Protein AF-M7ZD82-F1 (afdb_monomer_lite)

Foldseek 3Di:
DPPVVLVLLQQLQCLLCCQLQPLLSPDDDDPDPDDDPRLQVSLVVLVVVLVVLVPDDLLVCCVVPVPDSLNVSLLVSCVSNDPVVNCCVVPNDDPDPDDRPNVPPDPVSSVSSVVSSVSSSVSSNQSNAVVRKDWAFDDWFAFDDPQAEDEPDDPPDPPQPPPDDDDDGWTFHGFSHIWIDHPPDIGHTYTHTDD

Secondary structure (DSSP, 8-state):
-HHHHHHHHHHHHHHHHTTTTSTTSS--S------THHHHHHHHHHHHHHHHHHTS-HHHHHHH-TTSHHHHHHHHHHHHH--HHHHHHHH-----TT--GGG---HHHHHHHHHHHHHHHHHHHHHHSSSPPEEE---TTPBP-TTTEEESS----------TT---PPBEEEEEE-EEEETTEEEPEEEEEP-

InterPro domains:
  IPR040225 Protein gravitropic in the light 1-like [PTHR31161] (3-193)
  IPR056813 GIL1/IRKI, C-terminal domain [PF24994] (135-192)

pLDDT: mean 81.75, std 17.84, range [40.81, 97.81]

Radius of gyration: 20.03 Å; chains: 1; bounding box: 52×41×53 Å

Organism: Triticum urartu (NCBI:txid4572)

Structure (mmCIF, N/CA/C/O backbone):
data_AF-M7ZD82-F1
#
_entry.id   AF-M7ZD82-F1
#
loop_
_atom_site.group_PDB
_atom_site.id
_atom_site.type_symbol
_atom_site.label_atom_id
_atom_site.label_alt_id
_atom_site.label_comp_id
_atom_site.label_asym_id
_atom_site.label_entity_id
_atom_site.label_seq_id
_atom_site.pdbx_PDB_ins_code
_atom_site.Cartn_x
_atom_site.Cartn_y
_atom_site.Cartn_z
_atom_site.occupancy
_atom_site.B_iso_or_equiv
_atom_site.auth_seq_id
_atom_site.auth_comp_id
_atom_site.auth_asym_id
_atom_site.auth_atom_id
_atom_site.pdbx_PDB_model_num
ATOM 1 N N . MET A 1 1 ? -3.867 10.459 25.064 1.00 45.88 1 MET A N 1
ATOM 2 C CA . MET A 1 1 ? -2.567 10.403 24.350 1.00 45.88 1 MET A CA 1
ATOM 3 C C . MET A 1 1 ? -2.427 9.225 23.369 1.00 45.88 1 MET A C 1
ATOM 5 O O . MET A 1 1 ? -1.750 9.384 22.367 1.00 45.88 1 MET A O 1
ATOM 9 N N . ALA A 1 2 ? -3.086 8.071 23.580 1.00 57.88 2 ALA A N 1
ATOM 10 C CA . ALA A 1 2 ? -3.057 6.937 22.638 1.00 57.88 2 ALA A CA 1
ATOM 11 C C . ALA A 1 2 ? -3.710 7.133 21.238 1.00 57.88 2 ALA A C 1
ATOM 13 O O . ALA A 1 2 ? -3.222 6.491 20.313 1.00 57.88 2 ALA A O 1
ATOM 14 N N . PRO A 1 3 ? -4.752 7.967 21.014 1.00 63.94 3 PRO A N 1
ATOM 15 C CA . PRO A 1 3 ? -5.384 8.052 19.690 1.00 63.94 3 PRO A CA 1
ATOM 16 C C . PRO A 1 3 ? -4.517 8.772 18.644 1.00 63.94 3 PRO A C 1
ATOM 18 O O . PRO A 1 3 ? -4.540 8.387 17.479 1.00 63.94 3 PRO A O 1
ATOM 21 N N . CYS A 1 4 ? -3.684 9.743 19.043 1.00 77.75 4 CYS A N 1
ATOM 22 C CA . CYS A 1 4 ? -2.898 10.543 18.094 1.00 77.75 4 CYS A CA 1
ATOM 23 C C . CYS A 1 4 ? -1.855 9.717 17.326 1.00 77.75 4 CYS A C 1
ATOM 25 O O . CYS A 1 4 ? -1.720 9.886 16.119 1.00 77.75 4 CYS A O 1
ATOM 27 N N . ARG A 1 5 ? -1.158 8.777 17.987 1.00 85.00 5 ARG A N 1
ATOM 28 C CA . ARG A 1 5 ? -0.171 7.913 17.307 1.00 85.00 5 ARG A CA 1
ATOM 29 C C . ARG A 1 5 ? -0.815 6.998 16.262 1.00 85.00 5 ARG A C 1
ATOM 31 O O . ARG A 1 5 ? -0.231 6.759 15.215 1.00 85.00 5 ARG A O 1
ATOM 38 N N . TYR A 1 6 ? -2.017 6.493 16.542 1.00 89.00 6 TYR A N 1
ATOM 39 C CA . TYR A 1 6 ? -2.720 5.586 15.637 1.00 89.00 6 TYR A CA 1
ATOM 40 C C . TYR A 1 6 ? -3.386 6.343 14.495 1.00 89.00 6 TYR A C 1
ATOM 42 O O . TYR A 1 6 ? -3.420 5.829 13.384 1.00 89.00 6 TYR A O 1
ATOM 50 N N . ALA A 1 7 ? -3.846 7.571 14.741 1.00 89.50 7 ALA A N 1
ATOM 51 C CA . ALA A 1 7 ? -4.296 8.473 13.689 1.00 89.50 7 ALA A CA 1
ATOM 52 C C . ALA A 1 7 ? -3.144 8.864 12.746 1.00 89.50 7 ALA A C 1
ATOM 54 O O . ALA A 1 7 ? -3.327 8.853 11.534 1.00 89.50 7 ALA A O 1
ATOM 55 N N . LEU A 1 8 ? -1.944 9.139 13.278 1.00 88.94 8 LEU A N 1
ATOM 56 C CA . LEU A 1 8 ? -0.757 9.392 12.455 1.00 88.94 8 LEU A CA 1
ATOM 57 C C . LEU A 1 8 ? -0.372 8.159 11.629 1.00 88.94 8 LEU A C 1
ATOM 59 O O . LEU A 1 8 ? -0.175 8.276 10.424 1.00 88.94 8 LEU A O 1
ATOM 63 N N . LEU A 1 9 ? -0.318 6.977 12.253 1.00 91.19 9 LEU A N 1
ATOM 64 C CA . LEU A 1 9 ? -0.038 5.727 11.542 1.00 91.19 9 LEU A CA 1
ATOM 65 C C . LEU A 1 9 ? -1.079 5.463 10.447 1.00 91.19 9 LEU A C 1
ATOM 67 O O . LEU A 1 9 ? -0.707 5.165 9.320 1.00 91.19 9 LEU A O 1
ATOM 71 N N . SER A 1 10 ? -2.365 5.648 10.761 1.00 93.06 10 SER A N 1
ATOM 72 C CA . SER A 1 10 ? -3.466 5.567 9.797 1.00 93.06 10 SER A CA 1
ATOM 73 C C . SER A 1 10 ? -3.240 6.509 8.620 1.00 93.06 10 SER A C 1
ATOM 75 O O . SER A 1 10 ? -3.276 6.072 7.474 1.00 93.06 10 SER A O 1
ATOM 77 N N . ARG A 1 11 ? -2.918 7.781 8.884 1.00 92.19 11 ARG A N 1
ATOM 78 C CA . ARG A 1 11 ? -2.621 8.759 7.837 1.00 92.19 11 ARG A CA 1
ATOM 79 C C . ARG A 1 11 ? -1.468 8.300 6.948 1.00 92.19 11 ARG A C 1
ATOM 81 O O . ARG A 1 11 ? -1.623 8.342 5.733 1.00 92.19 11 ARG A O 1
ATOM 88 N N . VAL A 1 12 ? -0.358 7.847 7.533 1.00 93.00 12 VAL A N 1
ATOM 89 C CA . VAL A 1 12 ? 0.811 7.380 6.774 1.00 93.00 12 VAL A CA 1
ATOM 90 C C . VAL A 1 12 ? 0.466 6.151 5.934 1.00 93.00 12 VAL A C 1
ATOM 92 O O . VAL A 1 12 ? 0.685 6.167 4.726 1.00 93.00 12 VAL A O 1
ATOM 95 N N . CYS A 1 13 ? -0.128 5.115 6.535 1.00 95.19 13 CYS A N 1
ATOM 96 C CA . CYS A 1 13 ? -0.501 3.892 5.829 1.00 95.19 13 CYS A CA 1
ATOM 97 C C . CYS A 1 13 ? -1.490 4.176 4.696 1.00 95.19 13 CYS A C 1
ATOM 99 O O . CYS A 1 13 ? -1.218 3.822 3.554 1.00 95.19 13 CYS A O 1
ATOM 101 N N . LEU A 1 14 ? -2.609 4.848 4.977 1.00 94.50 14 LEU A N 1
ATOM 102 C CA . LEU A 1 14 ? -3.627 5.117 3.959 1.00 94.50 14 LEU A CA 1
ATOM 103 C C . LEU A 1 14 ? -3.076 5.975 2.813 1.00 94.50 14 LEU A C 1
ATOM 105 O O . LEU A 1 14 ? -3.380 5.703 1.659 1.00 94.50 14 LEU A O 1
ATOM 109 N N . SER A 1 15 ? -2.212 6.951 3.101 1.00 93.94 15 SER A N 1
ATOM 110 C CA . SER A 1 15 ? -1.531 7.726 2.060 1.00 93.94 15 SER A CA 1
ATOM 111 C C . SER A 1 15 ? -0.541 6.892 1.242 1.00 93.94 15 SER A C 1
ATOM 113 O O . SER A 1 15 ? -0.494 7.041 0.023 1.00 93.94 15 SER A O 1
ATOM 115 N N . MET A 1 16 ? 0.226 5.989 1.859 1.00 96.06 16 MET A N 1
ATOM 116 C CA . MET A 1 16 ? 1.135 5.116 1.107 1.00 96.06 16 MET A CA 1
ATOM 117 C C . MET A 1 16 ? 0.390 4.125 0.207 1.00 96.06 16 MET A C 1
ATOM 119 O O . MET A 1 16 ? 0.827 3.886 -0.915 1.00 96.06 16 MET A O 1
ATOM 123 N N . PHE A 1 17 ? -0.745 3.591 0.664 1.00 96.81 17 PHE A N 1
ATOM 124 C CA . PHE A 1 17 ? -1.583 2.662 -0.102 1.00 96.81 17 PHE A CA 1
ATOM 125 C C . PHE A 1 17 ? -2.568 3.351 -1.060 1.00 96.81 17 PHE A C 1
ATOM 127 O O . PHE A 1 17 ? -3.268 2.678 -1.814 1.00 96.81 17 PHE A O 1
ATOM 134 N N . ASP A 1 18 ? -2.631 4.682 -1.075 1.00 94.44 18 ASP A N 1
ATOM 135 C CA . ASP A 1 18 ? -3.492 5.413 -2.005 1.00 94.44 18 ASP A CA 1
ATOM 136 C C . ASP A 1 18 ? -3.143 5.079 -3.470 1.00 94.44 18 ASP A C 1
ATOM 138 O O . ASP A 1 18 ? -1.973 5.090 -3.859 1.00 94.44 18 ASP A O 1
ATOM 142 N N . GLY A 1 19 ? -4.148 4.740 -4.278 1.00 93.56 19 GLY A N 1
ATOM 143 C CA . GLY A 1 19 ? -3.963 4.289 -5.662 1.00 93.56 19 GLY A CA 1
ATOM 144 C C . GLY A 1 19 ? -3.486 2.839 -5.843 1.00 93.56 19 GLY A C 1
ATOM 145 O O . GLY A 1 19 ? -3.201 2.461 -6.976 1.00 93.56 19 GLY A O 1
ATOM 146 N N . PHE A 1 20 ? -3.406 2.018 -4.788 1.00 95.62 20 PHE A N 1
ATOM 147 C CA . PHE A 1 20 ? -2.926 0.624 -4.878 1.00 95.62 20 PHE A CA 1
ATOM 148 C C . PHE A 1 20 ? -3.769 -0.265 -5.810 1.00 95.62 20 PHE A C 1
ATOM 150 O O . PHE A 1 20 ? -3.243 -1.152 -6.472 1.00 95.62 20 PHE A O 1
ATOM 157 N N . ASP A 1 21 ? -5.070 0.010 -5.922 1.00 92.94 21 ASP A N 1
ATOM 158 C CA . ASP A 1 21 ? -5.978 -0.719 -6.820 1.00 92.94 21 ASP A CA 1
ATOM 159 C C . ASP A 1 21 ? -5.798 -0.332 -8.309 1.00 92.94 21 ASP A C 1
ATOM 161 O O . ASP A 1 21 ? -6.568 -0.772 -9.159 1.00 92.94 21 ASP A O 1
ATOM 165 N N . SER A 1 22 ? -4.800 0.496 -8.653 1.00 91.44 22 SER A N 1
ATOM 166 C CA . SER A 1 22 ? -4.474 0.893 -10.032 1.00 91.44 22 SER A CA 1
ATOM 167 C C . SER A 1 22 ? -3.117 0.335 -10.462 1.00 91.44 22 SER A C 1
ATOM 169 O O . SER A 1 22 ? -2.161 0.413 -9.705 1.00 91.44 22 SER A O 1
ATOM 171 N N . TYR A 1 23 ? -2.987 -0.160 -11.698 1.00 89.81 23 TYR A N 1
ATOM 172 C CA . TYR A 1 23 ? -1.750 -0.810 -12.172 1.00 89.81 23 TYR A CA 1
ATOM 173 C C . TYR A 1 23 ? -0.498 0.078 -12.061 1.00 89.81 23 TYR A C 1
ATOM 175 O O . TYR A 1 23 ? 0.603 -0.393 -11.773 1.00 89.81 23 TYR A O 1
ATOM 183 N N . GLN A 1 24 ? -0.666 1.386 -12.257 1.00 88.50 24 GLN A N 1
ATOM 184 C CA . GLN A 1 24 ? 0.420 2.369 -12.189 1.00 88.50 24 GLN A CA 1
ATOM 185 C C . GLN A 1 24 ? 0.622 2.957 -10.791 1.00 88.50 24 GLN A C 1
ATOM 187 O O . GLN A 1 24 ? 1.416 3.881 -10.615 1.00 88.50 24 GLN A O 1
ATOM 192 N N . PHE A 1 25 ? -0.115 2.459 -9.798 1.00 92.44 25 PHE A N 1
ATOM 193 C CA . PHE A 1 25 ? -0.044 2.906 -8.415 1.00 92.44 25 PHE A CA 1
ATOM 194 C C . PHE A 1 25 ? -0.182 4.441 -8.283 1.00 92.44 25 PHE A C 1
ATOM 196 O O . PHE A 1 25 ? 0.693 5.142 -7.759 1.00 92.44 25 PHE A O 1
ATOM 203 N N . GLY A 1 26 ? -1.271 4.985 -8.840 1.00 81.19 26 GLY A N 1
ATOM 204 C CA . GLY A 1 26 ? -1.561 6.425 -8.853 1.00 81.19 26 GLY A CA 1
ATOM 205 C C . GLY A 1 26 ? -0.732 7.247 -9.851 1.00 81.19 26 GLY A C 1
ATOM 206 O O . GLY A 1 26 ? -0.634 8.464 -9.698 1.00 81.19 26 GLY A O 1
ATOM 207 N N . GLY A 1 27 ? -0.090 6.599 -10.829 1.00 80.38 27 GLY A N 1
ATOM 208 C CA . GLY A 1 27 ? 0.517 7.257 -11.988 1.00 80.38 27 GLY A CA 1
ATOM 209 C C . GLY A 1 27 ? -0.525 7.780 -12.984 1.00 80.38 27 GLY A C 1
ATOM 210 O O . GLY A 1 27 ? -1.662 7.312 -13.020 1.00 80.38 27 GLY A O 1
ATOM 211 N N . THR A 1 28 ? -0.138 8.781 -13.776 1.00 64.88 28 THR A N 1
ATOM 212 C CA . THR A 1 28 ? -0.966 9.363 -14.838 1.00 64.88 28 THR A CA 1
ATOM 213 C C . THR A 1 28 ? -0.662 8.673 -16.164 1.00 64.88 28 THR A C 1
ATOM 215 O O . THR A 1 28 ? 0.177 9.134 -16.933 1.00 64.88 28 THR A O 1
ATOM 218 N N . SER A 1 29 ? -1.321 7.564 -16.456 1.00 61.62 29 SER A N 1
ATOM 219 C CA . SER A 1 29 ? -1.443 7.097 -17.833 1.00 61.62 29 SER A CA 1
ATOM 220 C C . SER A 1 29 ? -2.782 6.400 -18.017 1.00 61.62 29 SER A C 1
ATOM 222 O O . SER A 1 29 ? -3.380 5.884 -17.068 1.00 61.62 29 SER A O 1
ATOM 224 N N . ASP A 1 30 ? -3.296 6.551 -19.233 1.00 49.56 30 ASP A N 1
ATOM 225 C CA . ASP A 1 30 ? -4.698 6.394 -19.573 1.00 49.56 30 ASP A CA 1
ATOM 226 C C . ASP A 1 30 ? -5.239 5.036 -19.125 1.00 49.56 30 ASP A C 1
ATOM 228 O O . ASP A 1 30 ? -4.777 3.969 -19.536 1.00 49.56 30 ASP A O 1
ATOM 232 N N . ALA A 1 31 ? -6.248 5.093 -18.259 1.00 52.97 31 ALA A N 1
ATOM 233 C CA . ALA A 1 31 ? -7.033 3.944 -17.851 1.00 52.97 31 ALA A CA 1
ATOM 234 C C . ALA A 1 31 ? -7.957 3.532 -19.007 1.00 52.97 31 ALA A C 1
ATOM 236 O O . ALA A 1 31 ? -9.162 3.775 -18.973 1.00 52.97 31 ALA A O 1
ATOM 237 N N . SER A 1 32 ? -7.403 2.928 -20.059 1.00 54.47 32 SER A N 1
ATOM 238 C CA . SER A 1 32 ? -8.210 2.083 -20.934 1.00 54.47 32 SER A CA 1
ATOM 239 C C . SER A 1 32 ? -8.642 0.843 -20.144 1.00 54.47 32 SER A C 1
ATOM 241 O O . SER A 1 32 ? -7.909 0.350 -19.286 1.00 54.47 32 SER A O 1
ATOM 243 N N . ALA A 1 33 ? -9.865 0.364 -20.370 1.00 54.03 33 ALA A N 1
ATOM 244 C CA . ALA A 1 33 ? -10.299 -0.927 -19.850 1.00 54.03 33 ALA A CA 1
ATOM 245 C C . ALA A 1 33 ? -9.549 -2.018 -20.624 1.00 54.03 33 ALA A C 1
ATOM 247 O O . ALA A 1 33 ? -9.647 -2.089 -21.846 1.00 54.03 33 ALA A O 1
ATOM 248 N N . LEU A 1 34 ? -8.754 -2.815 -19.918 1.00 60.75 34 LEU A N 1
ATOM 249 C CA . LEU A 1 34 ? -7.848 -3.793 -20.519 1.00 60.75 34 LEU A CA 1
ATOM 250 C C . LEU A 1 34 ? -8.482 -5.156 -20.330 1.00 60.75 34 LEU A C 1
ATOM 252 O O . LEU A 1 34 ? -8.825 -5.520 -19.205 1.00 60.75 34 LEU A O 1
ATOM 256 N N . GLU A 1 35 ? -8.621 -5.911 -21.409 1.00 61.50 35 GLU A N 1
ATOM 257 C CA . GLU A 1 35 ? -9.245 -7.228 -21.375 1.00 61.50 35 GLU A CA 1
ATOM 258 C C . GLU A 1 35 ? -8.321 -8.288 -21.982 1.00 61.50 35 GLU A C 1
ATOM 260 O O . GLU A 1 35 ? -7.514 -8.031 -22.878 1.00 61.50 35 GLU A O 1
ATOM 265 N N . GLY A 1 36 ? -8.437 -9.518 -21.476 1.00 71.88 36 GLY A N 1
ATOM 266 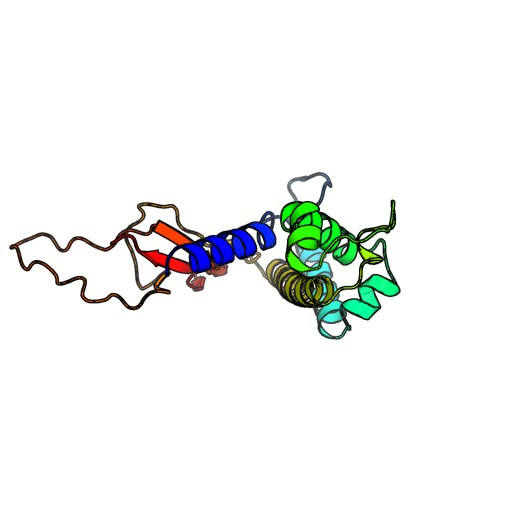C CA . GLY A 1 36 ? -7.766 -10.688 -22.039 1.00 71.88 36 GLY A CA 1
ATOM 267 C C . GLY A 1 36 ? -6.237 -10.628 -21.977 1.00 71.88 36 GLY A C 1
ATOM 268 O O . GLY A 1 36 ? -5.645 -10.582 -20.898 1.00 71.88 36 GLY A O 1
ATOM 269 N N . ILE A 1 37 ? -5.594 -10.692 -23.147 1.00 72.25 37 ILE A N 1
ATOM 270 C CA . ILE A 1 37 ? -4.137 -10.855 -23.304 1.00 72.25 37 ILE A CA 1
ATOM 271 C C . ILE A 1 37 ? -3.367 -9.722 -22.618 1.00 72.25 37 ILE A C 1
ATOM 273 O O . ILE A 1 37 ? -2.335 -9.970 -21.998 1.00 72.25 37 ILE A O 1
ATOM 277 N N . GLU A 1 38 ? -3.889 -8.498 -22.656 1.00 80.56 38 GLU A N 1
ATOM 278 C CA . GLU A 1 38 ? -3.213 -7.334 -22.084 1.00 80.56 38 GLU A CA 1
ATOM 279 C C . GLU A 1 38 ? -3.110 -7.408 -20.551 1.00 80.56 38 GLU A C 1
ATOM 281 O O . GLU A 1 38 ? -2.094 -7.022 -19.974 1.00 80.56 38 GLU A O 1
ATOM 286 N N . LEU A 1 39 ? -4.104 -8.004 -19.881 1.00 83.56 39 LEU A N 1
ATOM 287 C CA . LEU A 1 39 ? -4.037 -8.264 -18.440 1.00 83.56 39 LEU A CA 1
ATOM 288 C C . LEU A 1 39 ? -2.997 -9.338 -18.103 1.00 83.56 39 LEU A C 1
ATOM 290 O O . LEU A 1 39 ? -2.269 -9.194 -17.124 1.00 83.56 39 LEU A O 1
ATOM 294 N N . ALA A 1 40 ? -2.905 -10.404 -18.902 1.00 87.94 40 ALA A N 1
ATOM 295 C CA . ALA A 1 40 ? -1.917 -11.462 -18.685 1.00 87.94 40 ALA A CA 1
ATOM 296 C C . ALA A 1 40 ? -0.479 -10.950 -18.875 1.00 87.94 40 ALA A C 1
ATOM 298 O O . ALA A 1 40 ? 0.399 -11.280 -18.076 1.00 87.94 40 ALA A O 1
ATOM 299 N N . VAL A 1 41 ? -0.256 -10.099 -19.883 1.00 90.50 41 VAL A N 1
ATOM 300 C CA . VAL A 1 41 ? 1.031 -9.423 -20.110 1.00 90.50 41 VAL A CA 1
ATOM 301 C C . VAL A 1 41 ? 1.396 -8.560 -18.904 1.00 90.50 41 VAL A C 1
ATOM 303 O O . VAL A 1 41 ? 2.466 -8.754 -18.332 1.00 90.50 41 VAL A O 1
ATOM 306 N N . ARG A 1 42 ? 0.481 -7.702 -18.437 1.00 89.94 42 ARG A N 1
ATOM 307 C CA . ARG A 1 42 ? 0.711 -6.840 -17.265 1.00 89.94 42 ARG A CA 1
ATOM 308 C C . ARG A 1 42 ? 0.996 -7.616 -15.983 1.00 89.94 42 ARG A C 1
ATOM 310 O O . ARG A 1 42 ? 1.835 -7.203 -15.192 1.00 89.94 42 ARG A O 1
ATOM 317 N N . ARG A 1 43 ? 0.345 -8.762 -15.764 1.00 92.75 43 ARG A N 1
ATOM 318 C CA . ARG A 1 43 ? 0.660 -9.633 -14.615 1.00 92.75 43 ARG A CA 1
ATOM 319 C C . ARG A 1 43 ? 2.082 -10.163 -14.689 1.00 92.75 43 ARG A C 1
ATOM 321 O O . ARG A 1 43 ? 2.795 -10.140 -13.689 1.00 92.75 43 ARG A O 1
ATOM 328 N N . ASN A 1 44 ? 2.494 -10.631 -15.866 1.00 95.12 44 ASN A N 1
ATOM 329 C CA . ASN A 1 44 ? 3.846 -11.133 -16.068 1.00 95.12 44 ASN A CA 1
ATOM 330 C C . ASN A 1 44 ? 4.886 -10.015 -15.902 1.00 95.12 44 ASN A C 1
ATOM 332 O O . ASN A 1 44 ? 5.878 -10.217 -15.211 1.00 95.12 44 ASN A O 1
ATOM 336 N N . GLU A 1 45 ? 4.637 -8.828 -16.458 1.00 94.56 45 GLU A N 1
ATOM 337 C CA . GLU A 1 45 ? 5.467 -7.636 -16.232 1.00 94.56 45 GLU A CA 1
ATOM 338 C C . GLU A 1 45 ? 5.576 -7.307 -14.741 1.00 94.56 45 GLU A C 1
ATOM 340 O O . GLU A 1 45 ? 6.678 -7.145 -14.221 1.00 94.56 45 GLU A O 1
ATOM 345 N N . SER A 1 46 ? 4.448 -7.293 -14.029 1.00 95.62 46 SER A N 1
ATOM 346 C CA . SER A 1 46 ? 4.404 -7.026 -12.594 1.00 95.62 46 SER A CA 1
ATOM 347 C C . SER A 1 46 ? 5.184 -8.065 -11.782 1.00 95.62 46 SER A C 1
ATOM 349 O O . SER A 1 46 ? 5.872 -7.707 -10.828 1.00 95.62 46 SER A O 1
ATOM 351 N N . LEU A 1 47 ? 5.145 -9.343 -12.179 1.00 97.25 47 LEU A N 1
ATOM 352 C CA . LEU A 1 47 ? 5.940 -10.402 -11.556 1.00 97.25 47 LEU A CA 1
ATOM 353 C C . LEU A 1 47 ? 7.443 -10.195 -11.781 1.00 97.25 47 LEU A C 1
ATOM 355 O O . LEU A 1 47 ? 8.222 -10.325 -10.841 1.00 97.25 47 LEU A O 1
ATOM 359 N N . GLN A 1 48 ? 7.853 -9.841 -13.002 1.00 96.81 48 GLN A N 1
ATOM 360 C CA . GLN A 1 48 ? 9.257 -9.537 -13.301 1.00 96.81 48 GLN A CA 1
ATOM 361 C C . GLN A 1 48 ? 9.740 -8.315 -12.514 1.00 96.81 48 GLN A C 1
ATOM 363 O O . GLN A 1 48 ? 10.821 -8.347 -11.930 1.00 96.81 48 GLN A O 1
ATOM 368 N N . GLN A 1 49 ? 8.919 -7.264 -12.431 1.00 95.25 49 GLN A N 1
ATOM 369 C CA . GLN A 1 49 ? 9.213 -6.082 -11.622 1.00 95.25 49 GLN A CA 1
ATOM 370 C C . GLN A 1 49 ? 9.300 -6.414 -10.126 1.00 95.25 49 GLN A C 1
ATOM 372 O O . GLN A 1 49 ? 10.166 -5.878 -9.442 1.00 95.25 49 GLN A O 1
ATOM 377 N N . PHE A 1 50 ? 8.439 -7.299 -9.610 1.00 97.62 50 PHE A N 1
ATOM 378 C CA . PHE A 1 50 ? 8.515 -7.778 -8.227 1.00 97.62 50 PHE A CA 1
ATOM 379 C C . PHE A 1 50 ? 9.850 -8.476 -7.946 1.00 97.62 50 PHE A C 1
ATOM 381 O O . PHE A 1 50 ? 10.508 -8.113 -6.978 1.00 97.62 50 PHE A O 1
ATOM 388 N N . ILE A 1 51 ? 10.256 -9.422 -8.802 1.00 96.75 51 ILE A N 1
ATOM 389 C CA . ILE A 1 51 ? 11.514 -10.172 -8.652 1.00 96.75 51 ILE A CA 1
ATOM 390 C C . ILE A 1 51 ? 12.717 -9.223 -8.724 1.00 96.75 51 ILE A C 1
ATOM 392 O O . ILE A 1 51 ? 13.591 -9.253 -7.866 1.00 96.75 51 ILE A O 1
ATOM 396 N N . ALA A 1 52 ? 12.746 -8.338 -9.724 1.00 94.50 52 ALA A N 1
ATOM 397 C CA . ALA A 1 52 ? 13.846 -7.393 -9.891 1.00 94.50 52 ALA A CA 1
ATOM 398 C C . ALA A 1 52 ? 13.975 -6.435 -8.696 1.00 94.50 52 ALA A C 1
ATOM 400 O O . ALA A 1 52 ? 15.081 -6.121 -8.268 1.00 94.50 52 ALA A O 1
ATOM 401 N N . HIS A 1 53 ? 12.846 -5.975 -8.150 1.00 95.12 53 HIS A N 1
ATOM 402 C CA . HIS A 1 53 ? 12.842 -5.043 -7.025 1.00 95.12 53 HIS A CA 1
ATOM 403 C C . HIS A 1 53 ? 13.114 -5.736 -5.683 1.00 95.12 53 HIS A C 1
ATOM 405 O O . HIS A 1 53 ? 13.699 -5.116 -4.801 1.00 95.12 53 HIS A O 1
ATOM 411 N N . SER A 1 54 ? 12.723 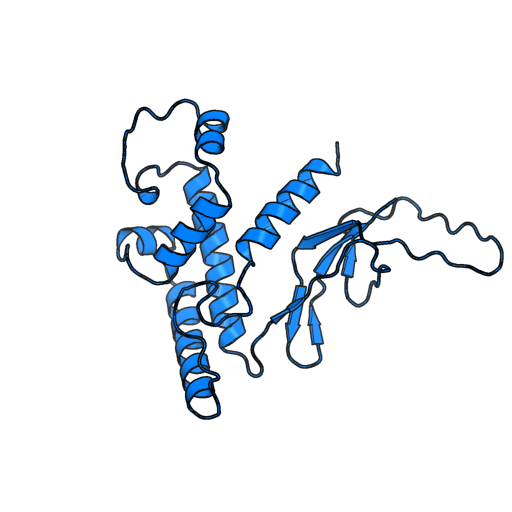-7.005 -5.501 1.00 93.75 54 SER A N 1
ATOM 412 C CA . SER A 1 54 ? 12.957 -7.737 -4.245 1.00 93.75 54 SER A CA 1
ATOM 413 C C . SER A 1 54 ? 14.433 -8.001 -3.957 1.00 93.75 54 SER A C 1
ATOM 415 O O . SER A 1 54 ? 14.803 -8.113 -2.789 1.00 93.75 54 SER A O 1
ATOM 417 N N . ASP A 1 55 ? 15.252 -8.081 -5.004 1.00 91.25 55 ASP A N 1
ATOM 418 C CA . ASP A 1 55 ? 16.682 -8.386 -4.908 1.00 91.25 55 ASP A CA 1
ATOM 419 C C . ASP A 1 55 ? 17.564 -7.124 -4.879 1.00 91.25 55 ASP A C 1
ATOM 421 O O . ASP A 1 55 ? 18.776 -7.215 -4.678 1.00 91.25 55 ASP A O 1
ATOM 425 N N . ALA A 1 56 ? 16.974 -5.945 -5.088 1.00 92.19 56 ALA A N 1
ATOM 426 C CA . ALA A 1 56 ? 17.692 -4.686 -5.234 1.00 92.19 56 ALA A CA 1
ATOM 427 C C . ALA A 1 56 ? 17.730 -3.868 -3.934 1.00 92.19 56 ALA A C 1
ATOM 429 O O . ALA A 1 56 ? 16.764 -3.839 -3.167 1.00 92.19 56 ALA A O 1
ATOM 430 N N . ASP A 1 57 ? 18.824 -3.128 -3.723 1.00 93.12 57 ASP A N 1
ATOM 431 C CA . ASP A 1 57 ? 18.873 -2.112 -2.674 1.00 93.12 57 ASP A CA 1
ATOM 432 C C . ASP A 1 57 ? 18.067 -0.865 -3.100 1.00 93.12 57 ASP A C 1
ATOM 434 O O . ASP A 1 57 ? 18.345 -0.264 -4.145 1.00 93.12 57 ASP A O 1
ATOM 438 N N . PRO A 1 58 ? 17.063 -0.434 -2.314 1.00 92.25 58 PRO A N 1
ATOM 439 C CA . PRO A 1 58 ? 16.209 0.685 -2.696 1.00 92.25 58 PRO A CA 1
ATOM 440 C C . PRO A 1 58 ? 16.946 2.021 -2.825 1.00 92.25 58 PRO A C 1
ATOM 442 O O . PRO A 1 58 ? 16.551 2.848 -3.645 1.00 92.25 58 PRO A O 1
ATOM 445 N N . MET A 1 59 ? 17.996 2.254 -2.034 1.00 89.94 59 MET A N 1
ATOM 446 C CA . MET A 1 59 ? 18.768 3.500 -2.076 1.00 89.94 59 MET A CA 1
ATOM 447 C C . MET A 1 59 ? 19.692 3.535 -3.300 1.00 89.94 59 MET A C 1
ATOM 449 O O . MET A 1 59 ? 19.826 4.580 -3.950 1.00 89.94 59 MET A O 1
ATOM 453 N N . GLU A 1 60 ? 20.270 2.394 -3.675 1.00 89.69 60 GLU A N 1
ATOM 454 C CA . GLU A 1 60 ? 21.027 2.249 -4.921 1.00 89.69 60 GLU A CA 1
ATOM 455 C C . GLU A 1 60 ? 20.132 2.425 -6.154 1.00 89.69 60 GLU A C 1
ATOM 457 O O . GLU A 1 60 ? 20.534 3.087 -7.115 1.00 89.69 60 GLU A O 1
ATOM 462 N N . LEU A 1 61 ? 18.893 1.917 -6.127 1.00 88.19 61 LEU A N 1
ATOM 463 C CA . LEU A 1 61 ? 17.917 2.127 -7.207 1.00 88.19 61 LEU A CA 1
ATOM 464 C C . LEU A 1 61 ? 17.596 3.611 -7.416 1.00 88.19 61 LEU A C 1
ATOM 466 O O . LEU A 1 61 ? 17.605 4.086 -8.553 1.00 88.19 61 LEU A O 1
ATOM 470 N N . MET A 1 62 ? 17.372 4.355 -6.327 1.00 86.06 62 MET A N 1
ATOM 471 C CA . MET A 1 62 ? 17.135 5.803 -6.398 1.00 86.06 62 MET A CA 1
ATOM 472 C C . MET A 1 62 ? 18.330 6.559 -6.998 1.00 86.06 62 MET A C 1
ATOM 474 O O . MET A 1 62 ? 18.143 7.548 -7.702 1.00 86.06 62 MET A O 1
ATOM 478 N N . SER A 1 63 ? 19.553 6.088 -6.743 1.00 85.06 63 SER A N 1
ATOM 479 C CA . SER A 1 63 ? 20.781 6.739 -7.215 1.00 85.06 63 SER A CA 1
ATOM 480 C C . SER A 1 63 ? 21.120 6.395 -8.669 1.00 85.06 63 SER A C 1
ATOM 482 O O . SER A 1 63 ? 21.641 7.232 -9.403 1.00 85.06 63 SER A O 1
ATOM 484 N N . SER A 1 64 ? 20.838 5.161 -9.088 1.00 86.19 64 SER A N 1
ATOM 485 C CA . SER A 1 64 ? 21.196 4.638 -10.412 1.00 86.19 64 SER A CA 1
ATOM 486 C C . SER A 1 64 ? 20.145 4.918 -11.488 1.00 86.19 64 SER A C 1
ATOM 488 O O . SER A 1 64 ? 20.498 5.033 -12.660 1.00 86.19 64 SER A O 1
ATOM 490 N N . SER A 1 65 ? 18.866 5.028 -11.115 1.00 85.12 65 SER A N 1
ATOM 491 C CA . SER A 1 65 ? 17.742 5.194 -12.047 1.00 85.12 65 SER A CA 1
ATOM 492 C C . SER A 1 65 ? 16.727 6.225 -11.529 1.00 85.12 65 SER A C 1
ATOM 494 O O . SER A 1 65 ? 15.612 5.859 -11.141 1.00 85.12 65 SER A O 1
ATOM 496 N N . PRO A 1 66 ? 17.068 7.528 -11.546 1.00 81.94 66 PRO A N 1
ATOM 497 C CA . PRO A 1 66 ? 16.249 8.576 -10.933 1.00 81.94 66 PRO A CA 1
ATOM 498 C C . PRO A 1 66 ? 14.880 8.771 -11.604 1.00 81.94 66 PRO A C 1
ATOM 500 O O . PRO A 1 66 ? 13.968 9.290 -10.968 1.00 81.94 66 PRO A O 1
ATOM 503 N N . ASP A 1 67 ? 14.700 8.305 -12.842 1.00 85.31 67 ASP A N 1
ATOM 504 C CA . ASP A 1 67 ? 13.452 8.460 -13.603 1.00 85.31 67 ASP A CA 1
ATOM 505 C C . ASP A 1 67 ? 12.600 7.179 -13.684 1.00 85.31 67 ASP A C 1
ATOM 507 O O . ASP A 1 67 ? 11.572 7.160 -14.365 1.00 85.31 67 ASP A O 1
ATOM 511 N N . CYS A 1 68 ? 12.989 6.095 -12.999 1.00 89.19 68 CYS A N 1
ATOM 512 C CA . CYS A 1 68 ? 12.216 4.849 -13.008 1.00 89.19 68 CYS A CA 1
ATOM 513 C C . CYS A 1 68 ? 10.845 4.986 -12.314 1.00 89.19 68 CYS A C 1
ATOM 515 O O . CYS A 1 68 ? 10.616 5.893 -11.511 1.00 89.19 68 CYS A O 1
ATOM 517 N N . GLU A 1 69 ? 9.931 4.042 -12.573 1.00 91.69 69 GLU A N 1
ATOM 518 C CA . GLU A 1 69 ? 8.579 4.052 -11.988 1.00 91.69 69 GLU A CA 1
ATOM 519 C C . GLU A 1 69 ? 8.593 4.078 -10.451 1.00 91.69 69 GLU A C 1
ATOM 521 O O . GLU A 1 69 ? 7.784 4.780 -9.840 1.00 91.69 69 GLU A O 1
ATOM 526 N N . PHE A 1 70 ? 9.537 3.361 -9.828 1.00 93.88 70 PHE A N 1
ATOM 527 C CA . PHE A 1 70 ? 9.711 3.358 -8.376 1.00 93.88 70 PHE A CA 1
ATOM 528 C C . PHE A 1 70 ? 10.126 4.734 -7.847 1.00 93.88 70 PHE A C 1
ATOM 530 O O . PHE A 1 70 ? 9.532 5.221 -6.888 1.00 93.88 70 PHE A O 1
ATOM 537 N N . SER A 1 71 ? 11.087 5.393 -8.500 1.00 92.44 71 SER A N 1
ATOM 538 C CA . SER A 1 71 ? 11.510 6.746 -8.127 1.00 92.44 71 SER A CA 1
ATOM 539 C C . SER A 1 71 ? 10.348 7.730 -8.237 1.00 92.44 71 SER A C 1
ATOM 541 O O . SER A 1 71 ? 10.041 8.440 -7.282 1.00 92.44 71 SER A O 1
ATOM 543 N N . GLN A 1 72 ? 9.595 7.685 -9.341 1.00 92.12 72 GLN A N 1
ATOM 544 C CA . GLN A 1 72 ? 8.405 8.520 -9.515 1.00 92.12 72 GLN A CA 1
ATOM 545 C C . GLN A 1 72 ? 7.334 8.240 -8.448 1.00 92.12 72 GLN A C 1
ATOM 547 O O . GLN A 1 72 ? 6.664 9.165 -7.983 1.00 92.12 72 GLN A O 1
ATOM 552 N N . PHE A 1 73 ? 7.148 6.977 -8.056 1.00 94.44 73 PHE A N 1
ATOM 553 C CA . PHE A 1 73 ? 6.266 6.598 -6.954 1.00 94.44 73 PHE A CA 1
ATOM 554 C C . PHE A 1 73 ? 6.735 7.199 -5.624 1.00 94.44 73 PHE A C 1
ATOM 556 O O . PHE A 1 73 ? 5.938 7.855 -4.949 1.00 94.44 73 PHE A O 1
ATOM 563 N N . CYS A 1 74 ? 8.014 7.036 -5.278 1.00 93.31 74 CYS A N 1
ATOM 564 C CA . CYS A 1 74 ? 8.625 7.627 -4.090 1.00 93.31 74 CYS A CA 1
ATOM 565 C C . CYS A 1 74 ? 8.420 9.141 -4.069 1.00 93.31 74 CYS A C 1
ATOM 567 O O . CYS A 1 74 ? 7.924 9.673 -3.082 1.00 93.31 74 CYS A O 1
ATOM 569 N N . ASP A 1 75 ? 8.684 9.819 -5.182 1.00 89.88 75 ASP A N 1
ATOM 570 C CA . ASP A 1 75 ? 8.546 11.266 -5.319 1.00 89.88 75 ASP A CA 1
ATOM 571 C C . ASP A 1 75 ? 7.110 11.750 -5.070 1.00 89.88 75 ASP A C 1
ATOM 573 O O . ASP A 1 75 ? 6.882 12.724 -4.343 1.00 89.88 75 ASP A O 1
ATOM 577 N N . ARG A 1 76 ? 6.113 11.054 -5.639 1.00 91.38 76 ARG A N 1
ATOM 578 C CA . ARG A 1 76 ? 4.691 11.354 -5.401 1.00 91.38 76 ARG A CA 1
ATOM 579 C C . ARG A 1 76 ? 4.319 11.128 -3.938 1.00 91.38 76 ARG A C 1
ATOM 581 O O . ARG A 1 76 ? 3.720 12.008 -3.317 1.00 91.38 76 ARG A O 1
ATOM 588 N N . LYS A 1 77 ? 4.675 9.970 -3.377 1.00 93.12 77 LYS A N 1
ATOM 589 C CA . LYS A 1 77 ? 4.322 9.598 -1.999 1.00 93.12 77 LYS A CA 1
ATOM 590 C C . LYS A 1 77 ? 5.006 10.481 -0.966 1.00 93.12 77 LYS A C 1
ATOM 592 O O . LYS A 1 77 ? 4.364 10.871 0.008 1.00 93.12 77 LYS A O 1
ATOM 597 N N . TYR A 1 78 ? 6.254 10.865 -1.205 1.00 89.75 78 TYR A N 1
ATOM 598 C CA . TYR A 1 78 ? 6.993 11.749 -0.319 1.00 89.75 78 TYR A CA 1
ATOM 599 C C . TYR A 1 78 ? 6.335 13.122 -0.239 1.00 89.75 78 TYR A C 1
ATOM 601 O O . TYR A 1 78 ? 5.992 13.569 0.850 1.00 89.75 78 TYR A O 1
ATOM 609 N N . LYS A 1 79 ? 6.044 13.741 -1.392 1.00 86.25 79 LYS A N 1
ATOM 610 C CA . LYS A 1 79 ? 5.361 15.046 -1.467 1.00 86.25 79 LYS A CA 1
ATOM 611 C C . LYS A 1 79 ? 3.963 15.017 -0.838 1.00 86.25 79 LYS A C 1
ATOM 613 O O . LYS A 1 79 ? 3.518 16.019 -0.286 1.00 86.25 79 LYS A O 1
ATOM 618 N N . GLN A 1 80 ? 3.263 13.881 -0.910 1.00 86.56 80 GLN A N 1
ATOM 619 C CA . GLN A 1 80 ? 1.949 13.703 -0.281 1.00 86.56 80 GLN A CA 1
ATOM 620 C C . GLN A 1 80 ? 2.014 13.564 1.250 1.00 86.56 80 GLN A C 1
ATOM 622 O O . GLN A 1 80 ? 1.073 13.967 1.939 1.00 86.56 80 GLN A O 1
ATOM 627 N N . LEU A 1 81 ? 3.077 12.955 1.781 1.00 85.06 81 LEU A N 1
ATOM 628 C CA . LEU A 1 81 ? 3.208 12.619 3.202 1.00 85.06 81 LEU A CA 1
ATOM 629 C C . LEU A 1 81 ? 3.989 13.652 4.001 1.00 85.06 81 LEU A C 1
ATOM 631 O O . LEU A 1 81 ? 3.586 14.022 5.105 1.00 85.06 81 LEU A O 1
ATOM 635 N N . ILE A 1 82 ? 5.117 14.084 3.454 1.00 76.69 82 ILE A N 1
ATOM 636 C CA . ILE A 1 82 ? 6.069 14.964 4.104 1.00 76.69 82 ILE A CA 1
ATOM 637 C C . ILE A 1 82 ? 5.849 16.358 3.532 1.00 76.69 82 ILE A C 1
ATOM 639 O O . ILE A 1 82 ? 6.361 16.729 2.479 1.00 76.69 82 ILE A O 1
ATOM 643 N N . HIS A 1 83 ? 5.034 17.146 4.232 1.00 65.25 83 HIS A N 1
ATOM 644 C CA . HIS A 1 83 ? 4.972 18.575 3.957 1.00 65.25 83 HIS A CA 1
ATOM 645 C C . HIS A 1 83 ? 6.364 19.176 4.230 1.00 65.25 83 HIS A C 1
ATOM 647 O O . HIS A 1 83 ? 6.926 18.864 5.281 1.00 65.25 83 HIS A O 1
ATOM 653 N N . PRO A 1 84 ? 6.903 20.072 3.381 1.00 56.31 84 PRO A N 1
ATOM 654 C CA . PRO A 1 84 ? 8.260 20.615 3.536 1.00 56.31 84 PRO A CA 1
ATOM 655 C C . PRO A 1 84 ? 8.571 21.163 4.944 1.00 56.31 84 PRO A C 1
ATOM 657 O O . PRO A 1 84 ? 9.679 21.031 5.446 1.00 56.31 84 PRO A O 1
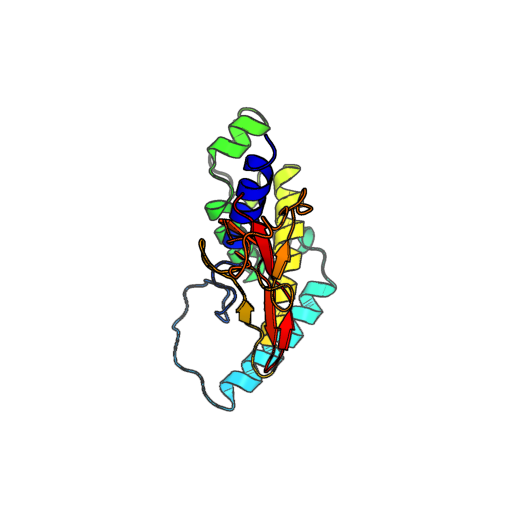ATOM 660 N N . GLY A 1 85 ? 7.563 21.708 5.637 1.00 53.50 85 GLY A N 1
ATOM 661 C CA . GLY A 1 85 ? 7.695 22.202 7.017 1.00 53.50 85 GLY A CA 1
ATOM 662 C C . GLY A 1 85 ? 7.874 21.134 8.113 1.00 53.50 85 GLY A C 1
ATOM 663 O O . GLY A 1 85 ? 8.241 21.484 9.234 1.00 53.50 85 GLY A O 1
ATOM 664 N N . ILE A 1 86 ? 7.620 19.852 7.828 1.00 62.62 86 ILE A N 1
ATOM 665 C CA . ILE A 1 86 ? 7.793 18.742 8.782 1.00 62.62 86 ILE A CA 1
ATOM 666 C C . ILE A 1 86 ? 9.279 18.437 8.967 1.00 62.62 86 ILE A C 1
ATOM 668 O O . ILE A 1 86 ? 9.723 18.283 10.101 1.00 62.62 86 ILE A O 1
ATOM 672 N N . GLU A 1 87 ? 10.064 18.424 7.891 1.00 57.53 87 GLU A N 1
ATOM 673 C CA . GLU A 1 87 ? 11.512 18.216 7.986 1.00 57.53 87 GLU A CA 1
ATOM 674 C C . GLU A 1 87 ? 12.190 19.362 8.726 1.00 57.53 87 GLU A C 1
ATOM 676 O O . GLU A 1 87 ? 12.974 19.123 9.638 1.00 57.53 87 GLU A O 1
ATOM 681 N N . SER A 1 88 ? 11.819 20.607 8.411 1.00 53.41 88 SER A N 1
ATOM 682 C CA . SER A 1 88 ? 12.376 21.788 9.078 1.00 53.41 88 SER A CA 1
ATOM 683 C C . SER A 1 88 ? 12.046 21.819 10.575 1.00 53.41 88 SER A C 1
ATOM 685 O O . SER A 1 88 ? 12.846 22.304 11.372 1.00 53.41 88 SER A O 1
ATOM 687 N N . SER A 1 89 ? 10.885 21.280 10.970 1.00 55.03 89 SER A N 1
ATOM 688 C CA . SER A 1 89 ? 10.461 21.184 12.375 1.00 55.03 89 SER A CA 1
ATOM 689 C C . SER A 1 89 ? 11.079 19.995 13.120 1.00 55.03 89 SER A C 1
ATOM 691 O O . SER A 1 89 ? 11.255 20.071 14.333 1.00 55.03 89 SER A O 1
ATOM 693 N N . LEU A 1 90 ? 11.389 18.894 12.423 1.00 57.25 90 LEU A N 1
ATOM 694 C CA . LEU A 1 90 ? 11.994 17.693 13.013 1.00 57.25 90 LEU A CA 1
ATOM 695 C C . LEU A 1 90 ? 13.525 17.758 13.063 1.00 57.25 90 LEU A C 1
ATOM 697 O O . LEU A 1 90 ? 14.118 17.204 13.986 1.00 57.25 90 LEU A O 1
ATOM 701 N N . PHE A 1 91 ? 14.157 18.426 12.095 1.00 54.62 91 PHE A N 1
ATOM 702 C CA . PHE A 1 91 ? 15.609 18.393 11.894 1.00 54.62 91 PHE A CA 1
ATOM 703 C C . PHE A 1 91 ? 16.285 19.773 11.928 1.00 54.62 91 PHE A C 1
ATOM 705 O O . PHE A 1 91 ? 17.511 19.840 11.884 1.00 54.62 91 PHE A O 1
ATOM 712 N N . GLY A 1 92 ? 15.529 20.867 12.079 1.00 49.28 92 GLY A N 1
ATOM 713 C CA . GLY A 1 92 ? 16.072 22.228 12.019 1.00 49.28 92 GLY A CA 1
ATOM 714 C C . GLY A 1 92 ? 16.347 22.688 10.580 1.00 49.28 92 GLY A C 1
ATOM 715 O O . GLY A 1 92 ? 16.368 21.882 9.656 1.00 49.28 92 GLY A O 1
ATOM 716 N N . ASN A 1 93 ? 16.482 24.004 10.383 1.00 45.78 93 ASN A N 1
ATOM 717 C CA . ASN A 1 93 ? 16.499 24.667 9.070 1.00 45.78 93 ASN A CA 1
ATOM 718 C C . ASN A 1 93 ? 17.524 24.053 8.085 1.00 45.78 93 ASN A C 1
ATOM 720 O O . ASN A 1 93 ? 18.727 24.206 8.313 1.00 45.78 93 ASN A O 1
ATOM 724 N N . PRO A 1 94 ? 17.095 23.426 6.971 1.00 49.41 94 PRO A N 1
ATOM 725 C CA . PRO A 1 94 ? 17.998 23.092 5.887 1.00 49.41 94 PRO A CA 1
ATOM 726 C C . PRO A 1 94 ? 18.160 24.337 5.009 1.00 49.41 94 PRO A C 1
ATOM 728 O O . PRO A 1 94 ? 17.360 24.591 4.108 1.00 49.41 94 PRO A O 1
ATOM 731 N N . ASP A 1 95 ? 19.209 25.123 5.250 1.00 45.25 95 ASP A N 1
ATOM 732 C CA . ASP A 1 95 ? 19.676 26.128 4.291 1.00 45.25 95 ASP A CA 1
ATOM 733 C C . ASP A 1 95 ? 20.230 25.421 3.039 1.00 45.25 95 ASP A C 1
ATOM 735 O O . ASP A 1 95 ? 21.432 25.366 2.807 1.00 45.25 95 ASP A O 1
ATOM 739 N N . CYS A 1 96 ? 19.352 24.838 2.222 1.00 41.59 96 CYS A N 1
ATOM 740 C CA . CYS A 1 96 ? 19.661 24.324 0.891 1.00 41.59 96 CYS A CA 1
ATOM 741 C C . CYS A 1 96 ? 18.455 24.531 -0.028 1.00 41.59 96 CYS A C 1
ATOM 743 O O . CYS A 1 96 ? 17.581 23.691 -0.223 1.00 41.59 96 CYS A O 1
ATOM 745 N N . ARG A 1 97 ? 18.453 25.733 -0.598 1.00 40.81 97 ARG A N 1
ATOM 746 C CA . ARG A 1 97 ? 17.730 26.160 -1.792 1.00 40.81 97 ARG A CA 1
ATOM 747 C C . ARG A 1 97 ? 17.742 25.069 -2.881 1.00 40.81 97 ARG A C 1
ATOM 749 O O . ARG A 1 97 ? 18.801 24.715 -3.380 1.00 40.81 97 ARG A O 1
ATOM 756 N N . ALA A 1 98 ? 16.548 24.650 -3.303 1.00 41.09 98 ALA A N 1
ATOM 757 C CA . ALA A 1 98 ? 16.247 24.095 -4.629 1.00 41.09 98 ALA A CA 1
ATOM 758 C C . ALA A 1 98 ? 17.095 22.899 -5.113 1.00 41.09 98 ALA A C 1
ATOM 760 O O . ALA A 1 98 ? 17.463 22.849 -6.286 1.00 41.09 98 ALA A O 1
ATOM 761 N N . LEU A 1 99 ? 17.368 21.919 -4.251 1.00 41.50 99 LEU A N 1
ATOM 762 C CA . LEU A 1 99 ? 17.821 20.605 -4.712 1.00 41.50 99 LEU A CA 1
ATOM 763 C C . LEU A 1 99 ? 16.617 19.651 -4.814 1.00 41.50 99 LEU A C 1
ATOM 765 O O . LEU A 1 99 ? 15.679 19.795 -4.025 1.00 41.50 99 LEU A O 1
ATOM 769 N N . PRO A 1 100 ? 16.593 18.711 -5.783 1.00 48.41 100 PRO A N 1
ATOM 770 C CA . PRO A 1 100 ? 15.575 17.664 -5.834 1.00 48.41 100 PRO A CA 1
ATOM 771 C C . PRO A 1 100 ? 15.434 17.012 -4.458 1.00 48.41 100 PRO A C 1
ATOM 773 O O . PRO A 1 100 ? 16.436 16.837 -3.775 1.00 48.41 100 PRO A O 1
ATOM 776 N N . VAL A 1 101 ? 14.219 16.635 -4.058 1.00 50.25 101 VAL A N 1
ATOM 777 C CA . VAL A 1 101 ? 13.918 15.995 -2.756 1.00 50.25 101 VAL A CA 1
ATOM 778 C C . VAL A 1 101 ? 14.860 14.812 -2.448 1.00 50.25 101 VAL A C 1
ATOM 780 O O . VAL A 1 101 ? 15.174 14.548 -1.294 1.00 50.25 101 VAL A O 1
ATOM 783 N N . MET A 1 102 ? 15.402 14.162 -3.483 1.00 46.97 102 MET A N 1
ATOM 784 C CA . MET A 1 102 ? 16.418 13.108 -3.373 1.00 46.97 102 MET A CA 1
ATOM 785 C C . MET A 1 102 ? 17.779 13.554 -2.798 1.00 46.97 102 MET A C 1
ATOM 787 O O . MET A 1 102 ? 18.566 12.711 -2.382 1.00 46.97 102 MET A O 1
ATOM 791 N N . ALA A 1 103 ? 18.097 14.849 -2.795 1.00 45.72 103 ALA A N 1
ATOM 792 C CA . ALA A 1 103 ? 19.391 15.386 -2.365 1.00 45.72 103 ALA A CA 1
ATOM 793 C C . ALA A 1 103 ? 19.454 15.708 -0.862 1.00 45.72 103 ALA A C 1
ATOM 795 O O . ALA A 1 103 ? 20.537 15.947 -0.330 1.00 45.72 103 ALA A O 1
ATOM 796 N N . THR A 1 104 ? 18.318 15.701 -0.163 1.00 50.88 104 THR A N 1
ATOM 797 C CA . THR A 1 104 ? 18.246 15.834 1.297 1.00 50.88 104 THR A CA 1
ATOM 798 C C . THR A 1 104 ? 18.137 14.447 1.925 1.00 50.88 104 THR A C 1
ATOM 800 O O . THR A 1 104 ? 17.134 14.104 2.549 1.00 50.88 104 THR A O 1
ATOM 803 N N . ALA A 1 105 ? 19.164 13.616 1.727 1.00 58.94 105 ALA A N 1
ATOM 804 C CA . ALA A 1 105 ? 19.269 12.297 2.345 1.00 58.94 105 ALA A CA 1
ATOM 805 C C . ALA A 1 105 ? 19.488 12.438 3.864 1.00 58.94 105 ALA A C 1
ATOM 807 O O . ALA A 1 105 ? 20.611 12.438 4.362 1.00 58.94 105 ALA A O 1
ATOM 808 N N . GLY A 1 106 ? 18.398 12.643 4.603 1.00 69.75 106 GLY A N 1
ATOM 809 C CA . GLY A 1 106 ? 18.360 12.556 6.060 1.00 69.75 106 GLY A CA 1
ATOM 810 C C . GLY A 1 106 ? 17.804 11.204 6.529 1.00 69.75 106 GLY A C 1
ATOM 811 O O . GLY A 1 106 ? 17.166 10.500 5.745 1.00 69.75 106 GLY A O 1
ATOM 812 N N . PRO A 1 107 ? 17.933 10.856 7.824 1.00 77.38 107 PRO A N 1
ATOM 813 C CA . PRO A 1 107 ? 17.446 9.579 8.364 1.00 77.38 107 PRO A CA 1
ATOM 814 C C . PRO A 1 107 ? 15.956 9.303 8.095 1.00 77.38 107 PRO A C 1
ATOM 816 O O . PRO A 1 107 ? 15.538 8.156 7.967 1.00 77.38 107 PRO A O 1
ATOM 819 N N . LEU A 1 108 ? 15.132 10.352 7.993 1.00 81.06 108 LEU A N 1
ATOM 820 C CA . LEU A 1 108 ? 13.713 10.217 7.653 1.00 81.06 108 LEU A CA 1
ATOM 821 C C . LEU A 1 108 ? 13.494 9.802 6.194 1.00 81.06 108 LEU A C 1
ATOM 823 O O . LEU A 1 108 ? 12.571 9.036 5.922 1.00 81.06 108 LEU A O 1
ATOM 827 N N . TYR A 1 109 ? 14.339 10.274 5.279 1.00 84.81 109 TYR A N 1
ATOM 828 C CA . TYR A 1 109 ? 14.265 9.913 3.870 1.00 84.81 109 TYR A CA 1
ATOM 829 C C . TYR A 1 109 ? 14.626 8.438 3.665 1.00 84.81 109 TYR A C 1
ATOM 831 O O . TYR A 1 109 ? 13.878 7.718 3.015 1.00 84.81 109 TYR A O 1
ATOM 839 N N . GLU A 1 110 ? 15.686 7.939 4.306 1.00 87.31 110 GLU A N 1
ATOM 840 C CA . GLU A 1 110 ? 16.062 6.514 4.243 1.00 87.31 110 GLU A CA 1
ATOM 841 C C . GLU A 1 110 ? 14.960 5.592 4.796 1.00 87.31 110 GLU A C 1
ATOM 843 O O . GLU A 1 110 ? 14.592 4.586 4.178 1.00 87.31 110 GLU A O 1
ATOM 848 N N . LEU A 1 111 ? 14.367 5.963 5.939 1.00 89.75 111 LEU A N 1
ATOM 849 C CA . LEU A 1 111 ? 13.225 5.243 6.515 1.00 89.75 111 LEU A CA 1
ATOM 850 C C . LEU A 1 111 ? 12.008 5.271 5.584 1.00 89.75 111 LEU A C 1
ATOM 852 O O . LEU A 1 111 ? 11.313 4.262 5.434 1.00 89.75 111 LEU A O 1
ATOM 856 N N . PHE A 1 112 ? 11.755 6.414 4.944 1.00 92.38 112 PHE A N 1
ATOM 857 C CA . PHE A 1 112 ? 10.703 6.534 3.948 1.00 92.38 112 PHE A CA 1
ATOM 858 C C . PHE A 1 112 ? 10.966 5.628 2.744 1.00 92.38 112 PHE A C 1
ATOM 860 O O . PHE A 1 112 ? 10.065 4.884 2.368 1.00 92.38 112 PHE A O 1
ATOM 867 N N . ILE A 1 113 ? 12.171 5.642 2.170 1.00 94.06 113 ILE A N 1
ATOM 868 C CA . ILE A 1 113 ? 12.523 4.818 1.006 1.00 94.06 113 ILE A CA 1
ATOM 869 C C . ILE A 1 113 ? 12.389 3.331 1.338 1.00 94.06 113 ILE A C 1
ATOM 871 O O . ILE A 1 113 ? 11.835 2.570 0.546 1.00 94.06 113 ILE A O 1
ATOM 875 N N . THR A 1 114 ? 12.780 2.920 2.545 1.00 93.88 114 THR A N 1
ATOM 876 C CA . THR A 1 114 ? 12.594 1.541 3.025 1.00 93.88 114 THR A CA 1
ATOM 877 C C . THR A 1 114 ? 11.109 1.145 3.065 1.00 93.88 114 THR A C 1
ATOM 879 O O . THR A 1 114 ? 10.714 0.079 2.576 1.00 93.88 114 THR A O 1
ATOM 882 N N . MET A 1 115 ? 10.251 2.017 3.608 1.00 95.50 115 MET A N 1
ATOM 883 C CA . MET A 1 115 ? 8.800 1.805 3.636 1.00 95.50 115 MET A CA 1
ATOM 884 C C . MET A 1 115 ? 8.197 1.806 2.224 1.00 95.50 115 MET A C 1
ATOM 886 O O . MET A 1 115 ? 7.391 0.936 1.895 1.00 95.50 115 MET A O 1
ATOM 890 N N . ALA A 1 116 ? 8.588 2.767 1.387 1.00 96.38 116 ALA A N 1
ATOM 891 C CA . ALA A 1 116 ? 8.126 2.909 0.015 1.00 96.38 116 ALA A CA 1
ATOM 892 C C . ALA A 1 116 ? 8.496 1.687 -0.824 1.00 96.38 116 ALA A C 1
ATOM 894 O O . ALA A 1 116 ? 7.633 1.164 -1.522 1.00 96.38 116 ALA A O 1
ATOM 895 N N . SER A 1 117 ? 9.720 1.178 -0.680 1.00 97.19 117 SER A N 1
ATOM 896 C CA . SER A 1 117 ? 10.173 -0.056 -1.322 1.00 97.19 117 SER A CA 1
ATOM 897 C C . SER A 1 117 ? 9.294 -1.242 -0.941 1.00 97.19 117 SER A C 1
ATOM 899 O O . SER A 1 117 ? 8.747 -1.909 -1.811 1.00 97.19 117 SER A O 1
ATOM 901 N N . SER A 1 118 ? 9.048 -1.446 0.357 1.00 97.25 118 SER A N 1
ATOM 902 C CA . SER A 1 118 ? 8.205 -2.553 0.832 1.00 97.25 118 SER A CA 1
ATOM 903 C C . SER A 1 118 ? 6.800 -2.522 0.215 1.00 97.25 118 SER A C 1
ATOM 905 O O . SER A 1 118 ? 6.249 -3.552 -0.175 1.00 97.25 118 SER A O 1
ATOM 907 N N . ILE A 1 119 ? 6.215 -1.327 0.107 1.00 97.56 119 ILE A N 1
ATOM 908 C CA . ILE A 1 119 ? 4.860 -1.125 -0.416 1.00 97.56 119 ILE A CA 1
ATOM 909 C C . ILE A 1 119 ? 4.829 -1.228 -1.945 1.00 97.56 119 ILE A C 1
ATOM 911 O 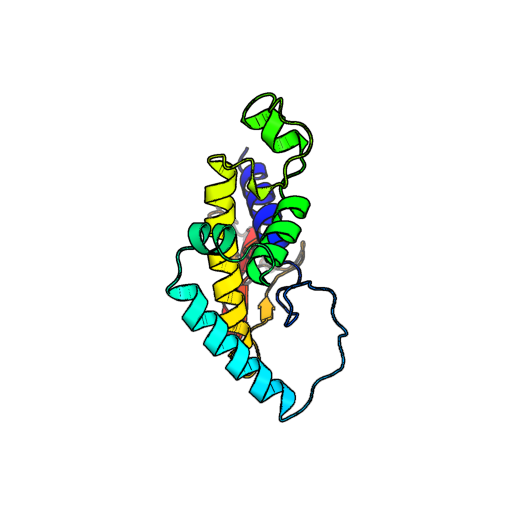O . ILE A 1 119 ? 3.890 -1.798 -2.501 1.00 97.56 119 ILE A O 1
ATOM 915 N N . TRP A 1 120 ? 5.864 -0.734 -2.624 1.00 97.62 120 TRP A N 1
ATOM 916 C CA . TRP A 1 120 ? 6.039 -0.881 -4.064 1.00 97.62 120 TRP A CA 1
ATOM 917 C C . TRP A 1 120 ? 6.167 -2.352 -4.465 1.00 97.62 120 TRP A C 1
ATOM 919 O O . TRP A 1 120 ? 5.410 -2.828 -5.310 1.00 97.62 120 TRP A O 1
ATOM 929 N N . THR A 1 121 ? 7.046 -3.100 -3.798 1.00 97.75 121 THR A N 1
ATOM 930 C CA . THR A 1 121 ? 7.222 -4.542 -4.006 1.00 97.75 121 THR A CA 1
ATOM 931 C C . THR A 1 121 ? 5.916 -5.296 -3.780 1.00 97.75 121 THR A C 1
ATOM 933 O O . THR A 1 121 ? 5.519 -6.117 -4.607 1.00 97.75 121 THR A O 1
ATOM 936 N N . LEU A 1 122 ? 5.192 -4.976 -2.703 1.00 97.50 122 LEU A N 1
ATOM 937 C CA . LEU A 1 122 ? 3.886 -5.572 -2.426 1.00 97.50 122 LEU A CA 1
ATOM 938 C C . LEU A 1 122 ? 2.867 -5.283 -3.533 1.00 97.50 122 LEU A C 1
ATOM 940 O O . LEU A 1 122 ? 2.095 -6.165 -3.895 1.00 97.50 122 LEU A O 1
ATOM 944 N N . HIS A 1 123 ? 2.868 -4.076 -4.094 1.00 97.50 123 HIS A N 1
ATOM 945 C CA . HIS A 1 123 ? 2.003 -3.728 -5.215 1.00 97.50 123 HIS A CA 1
ATOM 946 C C . HIS A 1 123 ? 2.353 -4.517 -6.483 1.00 97.50 123 HIS A C 1
ATOM 948 O O . HIS A 1 123 ? 1.460 -5.032 -7.156 1.00 97.50 123 HIS A O 1
ATOM 954 N N . ARG A 1 124 ? 3.646 -4.642 -6.813 1.00 97.44 124 ARG A N 1
ATOM 955 C CA . ARG A 1 124 ? 4.095 -5.457 -7.954 1.00 97.44 124 ARG A CA 1
ATOM 956 C C . ARG A 1 124 ? 3.677 -6.920 -7.782 1.00 97.44 124 ARG A C 1
ATOM 958 O O . ARG A 1 124 ? 3.183 -7.545 -8.718 1.00 97.44 124 ARG A O 1
ATOM 965 N N . LEU A 1 125 ? 3.771 -7.446 -6.564 1.00 97.38 125 LEU A N 1
ATOM 966 C CA . LEU A 1 125 ? 3.263 -8.777 -6.254 1.00 97.38 125 LEU A CA 1
ATOM 967 C C . LEU A 1 125 ? 1.737 -8.855 -6.400 1.00 97.38 125 LEU A C 1
ATOM 969 O O . LEU A 1 125 ? 1.235 -9.769 -7.043 1.00 97.38 125 LEU A O 1
ATOM 973 N N . ALA A 1 126 ? 0.993 -7.896 -5.848 1.00 96.06 126 ALA A N 1
ATOM 974 C CA . ALA A 1 126 ? -0.469 -7.852 -5.895 1.00 96.06 126 ALA A CA 1
ATOM 975 C C . ALA A 1 126 ? -1.028 -7.907 -7.323 1.00 96.06 126 ALA A C 1
ATOM 977 O O . ALA A 1 126 ? -2.004 -8.615 -7.576 1.00 96.06 126 ALA A O 1
ATOM 978 N N . TRP A 1 127 ? -0.382 -7.208 -8.256 1.00 95.12 127 TRP A N 1
ATOM 979 C CA . TRP A 1 127 ? -0.759 -7.184 -9.669 1.00 95.12 127 TRP A CA 1
ATOM 980 C C . TRP A 1 127 ? -0.262 -8.382 -10.480 1.00 95.12 127 TRP A C 1
ATOM 982 O O . TRP A 1 127 ? -0.714 -8.564 -11.606 1.00 95.12 127 TRP A O 1
ATOM 992 N N . ALA A 1 128 ? 0.605 -9.227 -9.919 1.00 95.19 128 ALA A N 1
ATOM 993 C CA . ALA A 1 128 ? 0.969 -10.510 -10.516 1.00 95.19 128 ALA A CA 1
ATOM 994 C C . ALA A 1 128 ? -0.095 -11.607 -10.281 1.00 95.19 128 ALA A C 1
ATOM 996 O O . ALA A 1 128 ? -0.087 -12.624 -10.974 1.00 95.19 128 ALA A O 1
ATOM 997 N N . TYR A 1 129 ? -1.015 -11.417 -9.325 1.00 93.00 129 TYR A N 1
ATOM 998 C CA . TYR A 1 129 ? -2.097 -12.366 -9.028 1.00 93.00 129 TYR A CA 1
ATOM 999 C C . TYR A 1 129 ? -3.263 -12.296 -10.031 1.00 93.00 129 TYR A C 1
ATOM 1001 O O . TYR A 1 129 ? -3.500 -11.278 -10.685 1.00 93.00 129 TYR A O 1
ATOM 1009 N N . ASP A 1 130 ? -4.034 -13.388 -10.107 1.00 90.00 130 ASP A N 1
ATOM 1010 C CA . ASP A 1 130 ? -5.291 -13.480 -10.859 1.00 90.00 130 ASP A CA 1
ATOM 1011 C C . ASP A 1 130 ? -6.448 -13.978 -9.965 1.00 90.00 130 ASP A C 1
ATOM 1013 O O . ASP A 1 130 ? -6.429 -15.138 -9.546 1.00 90.00 130 ASP A O 1
ATOM 1017 N N . PRO A 1 131 ? -7.458 -13.142 -9.656 1.00 89.69 131 PRO A N 1
ATOM 1018 C CA . PRO A 1 131 ? -7.519 -11.707 -9.940 1.00 89.69 131 PRO A CA 1
ATOM 1019 C C . PRO A 1 131 ? -6.482 -10.922 -9.119 1.00 89.69 131 PRO A C 1
ATOM 1021 O O . PRO A 1 131 ? -6.005 -11.402 -8.088 1.00 89.69 131 PRO A O 1
ATOM 1024 N N . ALA A 1 132 ? -6.160 -9.702 -9.561 1.00 90.38 132 ALA A N 1
ATOM 1025 C CA . ALA A 1 132 ? -5.236 -8.825 -8.844 1.00 90.38 132 ALA A CA 1
ATOM 1026 C C . ALA A 1 132 ? -5.709 -8.583 -7.400 1.00 90.38 132 ALA A C 1
ATOM 1028 O O . ALA A 1 132 ? -6.908 -8.448 -7.130 1.00 90.38 132 ALA A O 1
ATOM 1029 N N . VAL A 1 133 ? -4.757 -8.533 -6.469 1.00 95.88 133 VAL A N 1
ATOM 1030 C CA . VAL A 1 133 ? -5.045 -8.274 -5.056 1.00 95.88 133 VAL A CA 1
ATOM 1031 C C . VAL A 1 133 ? -5.439 -6.812 -4.878 1.00 95.88 133 VAL A C 1
ATOM 1033 O O . VAL A 1 133 ? -4.698 -5.919 -5.276 1.00 95.88 133 VAL A O 1
ATOM 1036 N N . GLY A 1 134 ? -6.582 -6.574 -4.236 1.00 94.81 134 GLY A N 1
ATOM 1037 C CA . GLY A 1 134 ? -7.078 -5.225 -3.960 1.00 94.81 134 GLY A CA 1
ATOM 1038 C C . GLY A 1 134 ? -7.019 -4.850 -2.483 1.00 94.81 134 GLY A C 1
ATOM 1039 O O . GLY A 1 134 ? -6.958 -5.715 -1.607 1.00 94.81 134 GLY A O 1
ATOM 1040 N N . ILE A 1 135 ? -7.120 -3.561 -2.178 1.00 96.62 135 ILE A N 1
ATOM 1041 C CA . ILE A 1 135 ? -7.193 -3.063 -0.802 1.00 96.62 135 ILE A CA 1
ATOM 1042 C C . ILE A 1 135 ? -8.523 -3.454 -0.156 1.00 96.62 135 ILE A C 1
ATOM 1044 O O . ILE A 1 135 ? -9.594 -3.350 -0.760 1.00 96.62 135 ILE A O 1
ATOM 1048 N N . PHE A 1 136 ? -8.465 -3.890 1.103 1.00 97.06 136 PHE A N 1
ATOM 1049 C CA . PHE A 1 136 ? -9.614 -3.998 1.996 1.00 97.06 136 PHE A CA 1
ATOM 1050 C C . PHE A 1 136 ? -9.519 -2.933 3.088 1.00 97.06 136 PHE A C 1
ATOM 1052 O O . PHE A 1 136 ? -8.582 -2.918 3.884 1.00 97.06 136 PHE A O 1
ATOM 1059 N N . GLN A 1 137 ? -10.514 -2.060 3.173 1.00 95.75 137 GLN A N 1
ATOM 1060 C CA . GLN A 1 137 ? -10.593 -1.045 4.217 1.00 95.75 137 GLN A CA 1
ATOM 1061 C C . GLN A 1 137 ? -12.043 -0.818 4.618 1.00 95.75 137 GLN A C 1
ATOM 1063 O O . GLN A 1 137 ? -12.957 -1.044 3.825 1.00 95.75 137 GLN A O 1
ATOM 1068 N N . VAL A 1 138 ? -12.252 -0.370 5.853 1.00 96.06 138 VAL A N 1
ATOM 1069 C CA . VAL A 1 138 ? -13.592 -0.153 6.405 1.00 96.06 138 VAL A CA 1
ATOM 1070 C C . VAL A 1 138 ? -13.773 1.290 6.847 1.00 96.06 138 VAL A C 1
ATOM 1072 O O . VAL A 1 138 ? -12.842 1.947 7.326 1.00 96.06 138 VAL A O 1
ATOM 1075 N N . SER A 1 139 ? -14.994 1.783 6.673 1.00 94.31 139 SER A N 1
ATOM 1076 C CA . SER A 1 139 ? -15.368 3.149 7.015 1.00 94.31 139 SER A CA 1
ATOM 1077 C C . SER A 1 139 ? -15.607 3.300 8.514 1.00 94.31 139 SER A C 1
ATOM 1079 O O . SER A 1 139 ? -15.984 2.353 9.213 1.00 94.31 139 SER A O 1
ATOM 1081 N N . ARG A 1 140 ? -15.442 4.527 9.005 1.00 94.31 140 ARG A N 1
ATOM 1082 C CA . ARG A 1 140 ? -15.870 4.914 10.349 1.00 94.31 140 ARG A CA 1
ATOM 1083 C C . ARG A 1 140 ? -17.345 4.559 10.577 1.00 94.31 140 ARG A C 1
ATOM 1085 O O . ARG A 1 140 ? -18.169 4.731 9.685 1.00 94.31 140 ARG A O 1
ATOM 1092 N N . GLY A 1 141 ? -17.673 4.076 11.769 1.00 92.12 141 GLY A N 1
ATOM 1093 C CA . GLY A 1 141 ? -19.016 3.660 12.168 1.00 92.12 141 GLY A CA 1
ATOM 1094 C C . GLY A 1 141 ? -19.383 2.219 11.801 1.00 92.12 141 GLY A C 1
ATOM 1095 O O . GLY A 1 141 ? -20.418 1.742 12.269 1.00 92.12 141 GLY A O 1
ATOM 1096 N N . THR A 1 142 ? -18.550 1.517 11.020 1.00 94.81 142 THR A N 1
ATOM 1097 C CA . THR A 1 142 ? -18.750 0.095 10.687 1.00 94.81 142 THR A CA 1
ATOM 1098 C C . THR A 1 142 ? -18.694 -0.758 11.953 1.00 94.81 142 THR A C 1
ATOM 1100 O O . THR A 1 142 ? -17.846 -0.527 12.815 1.00 94.81 142 THR A O 1
ATOM 1103 N N . GLU A 1 143 ? -19.576 -1.750 12.081 1.00 94.12 143 GLU A N 1
ATOM 1104 C CA . GLU A 1 143 ? -19.513 -2.700 13.195 1.00 94.12 143 GLU A CA 1
ATOM 1105 C C . GLU A 1 143 ? -18.261 -3.572 13.105 1.00 94.12 143 GLU A C 1
ATOM 1107 O O . GLU A 1 143 ? -17.926 -4.109 12.047 1.00 94.12 143 GLU A O 1
ATOM 1112 N N . TYR A 1 144 ? -17.583 -3.748 14.236 1.00 93.06 144 TYR A N 1
ATOM 1113 C CA . TYR A 1 144 ? -16.411 -4.602 14.311 1.00 93.06 144 TYR A CA 1
ATOM 1114 C C . TYR A 1 144 ? -16.763 -6.063 14.013 1.00 93.06 144 TYR A C 1
ATOM 1116 O O . TYR A 1 144 ? -17.686 -6.638 14.598 1.00 93.06 144 TYR A O 1
ATOM 1124 N N . SER A 1 145 ? -15.961 -6.681 13.147 1.00 92.88 145 SER A N 1
ATOM 1125 C CA . SER A 1 145 ? -16.005 -8.110 12.861 1.00 92.88 145 SER A CA 1
ATOM 1126 C C . SER A 1 145 ? -14.604 -8.689 12.972 1.00 92.88 145 SER A C 1
ATOM 1128 O O . SER A 1 145 ? -13.744 -8.385 12.150 1.00 92.88 145 SER A O 1
ATOM 1130 N N . SER A 1 146 ? -14.392 -9.584 13.938 1.00 92.50 146 SER A N 1
ATOM 1131 C CA . SER A 1 146 ? -13.112 -10.279 14.130 1.00 92.50 146 SER A CA 1
ATOM 1132 C C . SER A 1 146 ? -12.742 -11.222 12.983 1.00 92.50 146 SER A C 1
ATOM 1134 O O . SER A 1 146 ? -11.667 -11.807 13.014 1.00 92.50 146 SER A O 1
ATOM 1136 N N . VAL A 1 147 ? -13.634 -11.423 12.006 1.00 94.38 147 VAL A N 1
ATOM 1137 C CA . VAL A 1 147 ? -13.360 -12.190 10.782 1.00 94.38 147 VAL A CA 1
ATOM 1138 C C . VAL A 1 147 ? -12.599 -11.332 9.770 1.00 94.38 147 VAL A C 1
ATOM 1140 O O . VAL A 1 147 ? -11.685 -11.830 9.122 1.00 94.38 147 VAL A O 1
ATOM 1143 N N . TYR A 1 148 ? -12.923 -10.040 9.675 1.00 96.00 148 TYR A N 1
ATOM 1144 C CA . TYR A 1 148 ? -12.364 -9.124 8.671 1.00 96.00 148 TYR A CA 1
ATOM 1145 C C . TYR A 1 148 ? -11.425 -8.065 9.257 1.00 96.00 148 TYR A C 1
ATOM 1147 O O . TYR A 1 148 ? -10.757 -7.357 8.506 1.00 96.00 148 TYR A O 1
ATOM 1155 N N . MET A 1 149 ? -11.394 -7.919 10.582 1.00 96.44 149 MET A N 1
ATOM 1156 C CA . MET A 1 149 ? -10.734 -6.810 11.260 1.00 96.44 149 MET A CA 1
ATOM 1157 C C . MET A 1 149 ? -9.947 -7.289 12.478 1.00 96.44 149 MET A C 1
ATOM 1159 O O . MET A 1 149 ? -10.435 -8.097 13.266 1.00 96.44 149 MET A O 1
ATOM 1163 N N . GLU A 1 150 ? -8.775 -6.697 12.679 1.00 95.31 150 GLU A N 1
ATOM 1164 C CA . GLU A 1 150 ? -7.952 -6.833 13.878 1.00 95.31 150 GLU A CA 1
ATOM 1165 C C . GLU A 1 150 ? -7.970 -5.505 14.659 1.00 95.31 150 GLU A C 1
ATOM 1167 O O . GLU A 1 150 ? -7.626 -4.448 14.124 1.00 95.31 150 GLU A O 1
ATOM 1172 N N . SER A 1 151 ? -8.367 -5.526 15.936 1.00 92.50 151 SER A N 1
ATOM 1173 C CA . SER A 1 151 ? -8.326 -4.325 16.786 1.00 92.50 151 SER A CA 1
ATOM 1174 C C . SER A 1 151 ? -6.909 -4.043 17.292 1.00 92.50 151 SER A C 1
ATOM 1176 O O . SER A 1 151 ? -6.335 -4.845 18.026 1.00 92.50 151 SER A O 1
ATOM 1178 N N . ILE A 1 152 ? -6.371 -2.856 16.992 1.00 89.94 152 ILE A N 1
ATOM 1179 C CA . ILE A 1 152 ? -5.027 -2.435 17.450 1.00 89.94 152 ILE A CA 1
ATOM 1180 C C . ILE A 1 152 ? -4.977 -1.993 18.917 1.00 89.94 152 ILE A C 1
ATOM 1182 O O . ILE A 1 152 ? -3.905 -1.864 19.514 1.00 89.94 152 ILE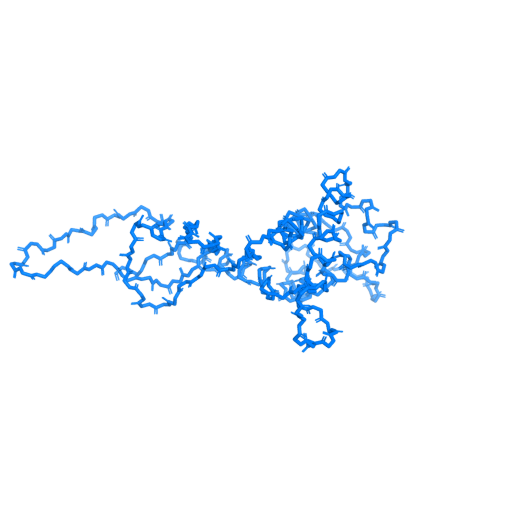 A O 1
ATOM 1186 N N . VAL A 1 153 ? -6.138 -1.728 19.508 1.00 82.44 153 VAL A N 1
ATOM 1187 C CA . VAL A 1 153 ? -6.293 -1.493 20.941 1.00 82.44 153 VAL A CA 1
ATOM 1188 C C . VAL A 1 153 ? -6.862 -2.757 21.556 1.00 82.44 153 VAL A C 1
ATOM 1190 O O . VAL A 1 153 ? -7.864 -3.290 21.078 1.00 82.44 153 VAL A O 1
ATOM 1193 N N . ARG A 1 154 ? -6.242 -3.234 22.644 1.00 65.19 154 ARG A N 1
ATOM 1194 C CA . ARG A 1 154 ? -6.871 -4.273 23.461 1.00 65.19 154 ARG A CA 1
ATOM 1195 C C . ARG A 1 154 ? -8.230 -3.729 23.891 1.00 65.19 154 ARG A C 1
ATOM 1197 O O . ARG A 1 154 ? -8.245 -2.635 24.466 1.00 65.19 154 ARG A O 1
ATOM 1204 N N . PRO A 1 155 ? -9.336 -4.443 23.631 1.00 56.38 155 PRO A N 1
ATOM 1205 C CA . PRO A 1 155 ? -10.628 -4.041 24.143 1.00 56.38 155 PRO A CA 1
ATOM 1206 C C . PRO A 1 155 ? -10.528 -4.112 25.666 1.00 56.38 155 PRO A C 1
ATOM 1208 O O . PRO A 1 155 ? -10.623 -5.182 26.262 1.00 56.38 155 PRO A O 1
ATOM 1211 N N . LYS A 1 156 ? -10.233 -2.978 26.312 1.00 52.62 156 LYS A N 1
ATOM 1212 C CA . LYS A 1 156 ? -10.390 -2.839 27.755 1.00 52.62 156 LYS A CA 1
ATOM 1213 C C . LYS A 1 156 ? -11.879 -2.947 27.978 1.00 52.62 156 LYS A C 1
ATOM 1215 O O . LYS A 1 156 ? -12.567 -1.964 27.763 1.00 52.62 156 LYS A O 1
ATOM 1220 N N . ALA A 1 157 ? -12.320 -4.162 28.293 1.00 48.69 157 ALA A N 1
ATOM 1221 C CA . ALA A 1 157 ? -13.679 -4.506 28.650 1.00 48.69 157 ALA A CA 1
ATOM 1222 C C . ALA A 1 157 ? -14.700 -3.622 27.918 1.00 48.69 157 ALA A C 1
ATOM 1224 O O . ALA A 1 157 ? -15.237 -2.674 28.491 1.00 48.69 157 ALA A O 1
ATOM 1225 N N . PHE A 1 158 ? -15.034 -3.984 26.673 1.00 52.06 158 PHE A N 1
ATOM 1226 C CA . PHE A 1 158 ? -16.432 -3.848 26.276 1.00 52.06 158 PHE A CA 1
ATOM 1227 C C . PHE A 1 158 ? -17.187 -4.785 27.214 1.00 52.06 158 PHE A C 1
ATOM 1229 O O . PHE A 1 158 ? -17.458 -5.940 26.889 1.00 52.06 158 PHE A O 1
ATOM 1236 N N . SER A 1 159 ? -17.366 -4.326 28.454 1.00 46.44 159 SER A N 1
ATOM 1237 C CA . SER A 1 159 ? -18.257 -4.887 29.434 1.00 46.44 159 SER A CA 1
ATOM 1238 C C . SER A 1 159 ? -19.566 -4.856 28.698 1.00 46.44 159 SER A C 1
ATOM 1240 O O . SER A 1 159 ? -20.164 -3.794 28.549 1.00 46.44 159 SER A O 1
ATOM 1242 N N . ALA A 1 160 ? -19.932 -5.996 28.121 1.00 46.88 160 ALA A N 1
ATOM 1243 C CA . ALA A 1 160 ? -21.279 -6.230 27.690 1.00 46.88 160 ALA A CA 1
ATOM 1244 C C . ALA A 1 160 ? -22.113 -5.832 28.902 1.00 46.88 160 ALA A C 1
ATOM 1246 O O . ALA A 1 160 ? -22.123 -6.546 29.910 1.00 46.88 160 ALA A O 1
ATOM 1247 N N . SER A 1 161 ? -22.736 -4.654 28.847 1.00 45.91 161 SER A N 1
ATOM 1248 C CA . SER A 1 161 ? -23.922 -4.424 29.629 1.00 45.91 161 SER A CA 1
ATOM 1249 C C . SER A 1 161 ? -24.818 -5.563 29.179 1.00 45.91 161 SER A C 1
ATOM 1251 O O . SER A 1 161 ? -25.338 -5.590 28.066 1.00 45.91 161 SER A O 1
ATOM 1253 N N . LYS A 1 162 ? -24.884 -6.601 30.014 1.00 45.25 162 LYS A N 1
ATOM 1254 C CA . LYS A 1 162 ? -25.859 -7.682 29.923 1.00 45.25 162 LYS A CA 1
ATOM 1255 C C . LYS A 1 162 ? -27.238 -7.094 30.244 1.00 45.25 162 LYS A C 1
ATOM 1257 O O . LYS A 1 162 ? -27.971 -7.634 31.062 1.00 45.25 162 LYS A O 1
ATOM 1262 N N . GLU A 1 163 ? -27.579 -5.965 29.633 1.00 49.31 163 GLU A N 1
ATOM 1263 C CA . GLU A 1 163 ? -28.955 -5.558 29.488 1.00 49.31 163 GLU A CA 1
ATOM 1264 C C . GLU A 1 163 ? -29.523 -6.432 28.379 1.00 49.31 163 GLU A C 1
ATOM 1266 O O . GLU A 1 163 ? -29.087 -6.435 27.225 1.00 49.31 163 GLU A O 1
ATOM 1271 N N . VAL A 1 164 ? -30.416 -7.298 28.834 1.00 49.41 164 VAL A N 1
ATOM 1272 C CA . VAL A 1 164 ? -31.204 -8.275 28.100 1.00 49.41 164 VAL A CA 1
ATOM 1273 C C . VAL A 1 164 ? -31.505 -7.798 26.669 1.00 49.41 164 VAL A C 1
ATOM 1275 O O . VAL A 1 164 ? -32.314 -6.903 26.454 1.00 49.41 164 VAL A O 1
ATOM 1278 N N . GLY A 1 165 ? -30.855 -8.424 25.681 1.00 52.84 165 GLY A N 1
ATOM 1279 C CA . GLY A 1 165 ? -31.311 -8.428 24.286 1.00 52.84 165 GLY A CA 1
ATOM 1280 C C . GLY A 1 165 ? -30.495 -7.654 23.244 1.00 52.84 165 GLY A C 1
ATOM 1281 O O . GLY A 1 165 ? -30.790 -7.817 22.061 1.00 52.84 165 GLY A O 1
ATOM 1282 N N . LYS A 1 166 ? -29.467 -6.863 23.599 1.00 52.81 166 LYS A N 1
ATOM 1283 C CA . LYS A 1 166 ? -28.680 -6.120 22.588 1.00 52.81 166 LYS A CA 1
ATOM 1284 C C . LYS A 1 166 ? -27.175 -6.142 22.867 1.00 52.81 166 LYS A C 1
ATOM 1286 O O . LYS A 1 166 ? -26.649 -5.334 23.622 1.00 52.81 166 LYS A O 1
ATOM 1291 N N . THR A 1 167 ? -26.453 -7.051 22.214 1.00 59.72 167 THR A N 1
ATOM 1292 C CA . THR A 1 167 ? -24.986 -7.001 22.158 1.00 59.72 167 THR A CA 1
ATOM 1293 C C . THR A 1 167 ? -24.568 -5.870 21.219 1.00 59.72 167 THR A C 1
ATOM 1295 O O . THR A 1 167 ? -24.497 -6.043 20.005 1.00 59.72 167 THR A O 1
ATOM 1298 N N . VAL A 1 168 ? -24.328 -4.674 21.763 1.00 72.81 168 VAL A N 1
ATOM 1299 C CA . VAL A 1 168 ? -23.800 -3.559 20.966 1.00 72.81 168 VAL A CA 1
ATOM 1300 C C . VAL A 1 168 ? -22.372 -3.910 20.560 1.00 72.81 168 VAL A C 1
ATOM 1302 O O . VAL A 1 168 ? -21.472 -3.978 21.398 1.00 72.81 168 VAL A O 1
ATOM 1305 N N . ARG A 1 169 ? -22.171 -4.187 19.270 1.00 81.19 169 ARG A N 1
ATOM 1306 C CA . ARG A 1 169 ? -20.832 -4.409 18.729 1.00 81.19 169 ARG A CA 1
ATOM 1307 C C . ARG A 1 169 ? -20.066 -3.084 18.729 1.00 81.19 169 ARG A C 1
ATOM 1309 O O . ARG A 1 169 ? -20.648 -2.061 18.358 1.00 81.19 169 ARG A O 1
ATOM 1316 N N . PRO A 1 170 ? -18.776 -3.090 19.106 1.00 88.25 170 PRO A N 1
ATOM 1317 C CA . PRO A 1 170 ? -17.920 -1.922 18.963 1.00 88.25 170 PRO A CA 1
ATOM 1318 C C . PRO A 1 170 ? -17.952 -1.396 17.533 1.00 88.25 170 PRO A C 1
ATOM 1320 O O . PRO A 1 170 ? -18.000 -2.183 16.582 1.00 88.25 170 PRO A O 1
ATOM 1323 N N . LYS A 1 171 ? -17.884 -0.077 17.378 1.00 92.12 171 LYS A N 1
ATOM 1324 C CA . LYS A 1 171 ? -17.803 0.554 16.062 1.00 92.12 171 LYS A CA 1
ATOM 1325 C C . LYS A 1 171 ? -16.369 0.926 15.733 1.00 92.12 171 LYS A C 1
ATOM 1327 O O . LYS A 1 171 ? -15.578 1.265 16.608 1.00 92.12 171 LYS A O 1
ATOM 1332 N N . VAL A 1 172 ? -16.028 0.861 14.456 1.00 93.94 172 VAL A N 1
ATOM 1333 C CA . VAL A 1 172 ? -14.727 1.289 13.949 1.00 93.94 172 VAL A CA 1
ATOM 1334 C C . VAL A 1 172 ? -14.657 2.812 13.947 1.00 93.94 172 VAL A C 1
ATOM 1336 O O . VAL A 1 172 ? -15.519 3.471 13.376 1.00 93.94 172 VAL A O 1
ATOM 1339 N N . GLY A 1 173 ? -13.600 3.375 14.522 1.00 93.06 173 GLY A N 1
ATOM 1340 C CA . GLY A 1 173 ? -13.278 4.794 14.381 1.00 93.06 173 GLY A CA 1
ATOM 1341 C C . GLY A 1 173 ? -12.590 5.077 13.057 1.00 93.06 173 GLY A C 1
ATOM 1342 O O . GLY A 1 173 ? -13.004 5.961 12.314 1.00 93.06 173 GLY A O 1
ATOM 1343 N N . PHE A 1 174 ? -11.549 4.306 12.743 1.00 94.00 174 PHE A N 1
ATOM 1344 C CA . PHE A 1 174 ? -10.826 4.402 11.477 1.00 94.00 174 PHE A CA 1
ATOM 1345 C C . PHE A 1 174 ? -9.988 3.146 11.205 1.00 94.00 174 PHE A C 1
ATOM 1347 O O . PHE A 1 174 ? -9.575 2.434 12.128 1.00 94.00 174 PHE A O 1
ATOM 1354 N N . THR A 1 175 ? -9.710 2.900 9.923 1.00 96.69 175 THR A N 1
ATOM 1355 C CA . THR A 1 175 ? -8.728 1.899 9.485 1.00 96.69 175 THR A CA 1
ATOM 1356 C C . THR A 1 175 ? -7.320 2.444 9.717 1.00 96.69 175 THR A C 1
ATOM 1358 O O . THR A 1 175 ? -6.992 3.544 9.282 1.00 96.69 175 THR A O 1
ATOM 1361 N N . VAL A 1 176 ? -6.487 1.687 10.426 1.00 95.81 176 VAL A N 1
ATOM 1362 C CA . VAL A 1 176 ? -5.097 2.046 10.740 1.00 95.81 176 VAL A CA 1
ATOM 1363 C C . VAL A 1 176 ? -4.154 1.479 9.689 1.00 95.81 176 VAL A C 1
ATOM 1365 O O . VAL A 1 176 ? -3.304 2.201 9.189 1.00 95.81 176 VAL A O 1
ATOM 1368 N N . VAL A 1 177 ? -4.319 0.203 9.341 1.00 96.56 177 VAL A N 1
ATOM 1369 C CA . VAL A 1 177 ? -3.573 -0.450 8.259 1.00 96.56 177 VAL A CA 1
ATOM 1370 C C . VAL A 1 177 ? -4.594 -1.151 7.368 1.00 96.56 177 VAL A C 1
ATOM 1372 O O . VAL A 1 177 ? -5.442 -1.871 7.910 1.00 96.56 177 VAL A O 1
ATOM 1375 N N . PRO A 1 178 ? -4.567 -0.939 6.043 1.00 97.44 178 PRO A N 1
ATOM 1376 C CA . PRO A 1 178 ? -5.453 -1.662 5.145 1.00 97.44 178 PRO A CA 1
ATOM 1377 C C . PRO A 1 178 ? -5.175 -3.169 5.202 1.00 97.44 178 PRO A C 1
ATOM 1379 O O . PRO A 1 178 ? -4.063 -3.610 5.485 1.00 97.44 178 PRO A O 1
ATOM 1382 N N . GLY A 1 179 ? -6.221 -3.946 4.954 1.00 97.62 179 GLY A N 1
ATOM 1383 C CA . GLY A 1 179 ? -6.133 -5.364 4.638 1.00 97.62 179 GLY A CA 1
ATOM 1384 C C . GLY A 1 179 ? -6.116 -5.573 3.125 1.00 97.62 179 GLY A C 1
ATOM 1385 O O . GLY A 1 179 ? -6.010 -4.615 2.356 1.00 97.62 179 GLY A O 1
ATOM 1386 N N . PHE A 1 180 ? -6.307 -6.818 2.692 1.00 97.69 180 PHE A N 1
ATOM 1387 C CA . PHE A 1 180 ? -6.266 -7.183 1.274 1.00 97.69 180 PHE A CA 1
ATOM 1388 C C . PHE A 1 180 ? -7.402 -8.129 0.892 1.00 97.69 180 PHE A C 1
ATOM 1390 O O . PHE A 1 180 ? -7.788 -8.995 1.674 1.00 97.69 180 PHE A O 1
ATOM 1397 N N . ARG A 1 181 ? -7.923 -7.980 -0.326 1.00 96.00 181 ARG A N 1
ATOM 1398 C CA . ARG A 1 181 ? -8.882 -8.889 -0.964 1.00 96.00 181 ARG A CA 1
ATOM 1399 C C . ARG A 1 181 ? -8.136 -9.706 -2.011 1.00 96.00 181 ARG A C 1
ATOM 1401 O O . ARG A 1 181 ? -7.610 -9.134 -2.960 1.00 96.00 181 ARG A O 1
ATOM 1408 N N . LEU A 1 182 ? -8.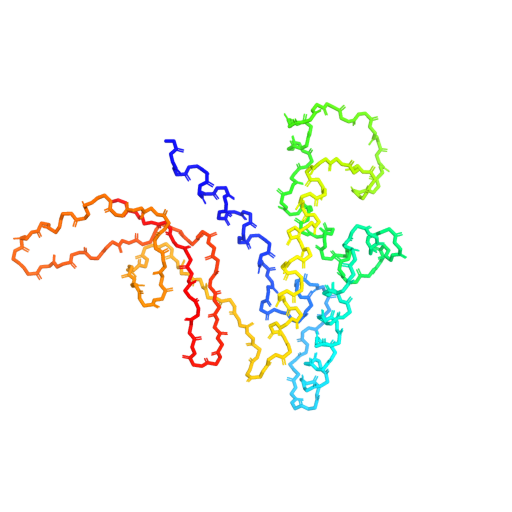105 -11.022 -1.837 1.00 92.19 182 LEU A N 1
ATOM 1409 C CA . LEU A 1 182 ? -7.485 -11.976 -2.755 1.00 92.19 182 LEU A CA 1
ATOM 1410 C C . LEU A 1 182 ? -8.543 -13.000 -3.169 1.00 92.19 182 LEU A C 1
ATOM 1412 O O . LEU A 1 182 ? -8.865 -13.915 -2.406 1.00 92.19 182 LEU A O 1
ATOM 1416 N N . GLY A 1 183 ? -9.113 -12.829 -4.363 1.00 87.75 183 GLY A N 1
ATOM 1417 C CA . GLY A 1 183 ? -10.219 -13.664 -4.836 1.00 87.75 183 GLY A CA 1
ATOM 1418 C C . GLY A 1 183 ? -11.389 -13.666 -3.844 1.00 87.75 183 GLY A C 1
ATOM 1419 O O . GLY A 1 183 ? -12.005 -12.630 -3.602 1.00 87.75 183 GLY A O 1
ATOM 1420 N N . GLY A 1 184 ? -11.682 -14.829 -3.254 1.00 88.56 184 GLY A N 1
ATOM 1421 C CA . GLY A 1 184 ? -12.733 -14.998 -2.239 1.00 88.56 184 GLY A CA 1
ATOM 1422 C C . GLY A 1 184 ? -12.292 -14.778 -0.786 1.00 88.56 184 GLY A C 1
ATOM 1423 O O . GLY A 1 184 ? -13.121 -14.874 0.117 1.00 88.56 184 GLY A O 1
ATOM 1424 N N . THR A 1 185 ? -11.010 -14.501 -0.541 1.00 92.94 185 THR A N 1
ATOM 1425 C CA . THR A 1 185 ? -10.426 -14.408 0.804 1.00 92.94 185 THR A CA 1
ATOM 1426 C C . THR A 1 185 ? -10.079 -12.964 1.158 1.00 92.94 185 THR A C 1
ATOM 1428 O O . THR A 1 185 ? -9.650 -12.182 0.308 1.00 92.94 185 THR A O 1
ATOM 1431 N N . VAL A 1 186 ? -10.231 -12.611 2.438 1.00 96.25 186 VAL A N 1
ATOM 1432 C CA . VAL A 1 186 ? -9.834 -11.307 2.983 1.00 96.25 186 VAL A CA 1
ATOM 1433 C C . VAL A 1 186 ? -8.728 -11.493 4.015 1.00 96.25 186 VAL A C 1
ATOM 1435 O O . VAL A 1 186 ? -8.898 -12.219 4.993 1.00 96.25 186 VAL A O 1
ATOM 1438 N N . ILE A 1 187 ? -7.614 -10.795 3.815 1.00 96.62 187 ILE A N 1
ATOM 1439 C CA . ILE A 1 187 ? -6.612 -10.543 4.849 1.00 96.62 187 ILE A CA 1
ATOM 1440 C C . ILE A 1 187 ? -7.096 -9.343 5.659 1.00 96.62 187 ILE A C 1
ATOM 1442 O O . ILE A 1 187 ? -7.432 -8.301 5.093 1.00 96.62 187 ILE A O 1
ATOM 1446 N N . GLN A 1 188 ? -7.153 -9.502 6.979 1.00 97.81 188 GLN A N 1
ATOM 1447 C CA . GLN A 1 188 ? -7.788 -8.539 7.874 1.00 97.81 188 GLN A CA 1
ATOM 1448 C C . GLN A 1 188 ? -7.140 -7.156 7.800 1.00 97.81 188 GLN A C 1
ATOM 1450 O O . GLN A 1 188 ? -5.916 -7.033 7.763 1.00 97.81 188 GLN A O 1
ATOM 1455 N N . CYS A 1 189 ? -7.965 -6.109 7.836 1.00 97.69 189 CYS A N 1
ATOM 1456 C CA . CYS A 1 189 ? -7.467 -4.762 8.090 1.00 97.69 189 CYS A CA 1
ATOM 1457 C C . CYS A 1 189 ? -7.287 -4.545 9.597 1.00 97.69 189 CYS A C 1
ATOM 1459 O O . CYS A 1 189 ? -7.973 -5.150 10.423 1.00 97.69 189 CYS A O 1
ATOM 1461 N N . ARG A 1 190 ? -6.382 -3.644 9.973 1.00 97.12 190 ARG A N 1
ATOM 1462 C CA . ARG A 1 190 ? -6.205 -3.233 11.368 1.00 97.12 190 ARG A CA 1
ATOM 1463 C C . ARG A 1 190 ? -7.011 -1.981 11.639 1.00 97.12 190 ARG A C 1
ATOM 1465 O O . ARG A 1 190 ? -6.855 -0.991 10.928 1.00 97.12 190 ARG A O 1
ATOM 1472 N N . VAL A 1 191 ? -7.830 -1.994 12.683 1.00 96.12 191 VAL A N 1
ATOM 1473 C CA . VAL A 1 191 ? -8.772 -0.912 12.989 1.00 96.12 191 VAL A CA 1
ATOM 1474 C C . VAL A 1 191 ? -8.607 -0.392 14.408 1.00 96.12 191 VAL A C 1
ATOM 1476 O O . VAL A 1 191 ? -8.308 -1.137 15.344 1.00 96.12 191 VAL A O 1
ATOM 1479 N N . TYR A 1 192 ? -8.829 0.909 14.568 1.00 93.19 192 TYR A N 1
ATOM 1480 C CA . TYR A 1 192 ? -9.060 1.516 15.871 1.00 93.19 192 TYR A CA 1
ATOM 1481 C C . TYR A 1 192 ? -10.563 1.504 16.157 1.00 93.19 192 TYR A C 1
ATOM 1483 O O . TYR A 1 192 ? -11.351 1.918 15.306 1.00 93.19 192 TYR A O 1
ATOM 1491 N N . LEU A 1 193 ? -10.961 1.037 17.339 1.00 91.19 193 LEU A N 1
ATOM 1492 C CA . LEU A 1 193 ? -12.362 1.009 17.764 1.00 91.19 193 LEU A CA 1
ATOM 1493 C C . LEU A 1 193 ? -12.717 2.287 18.525 1.00 91.19 193 LEU A C 1
ATOM 1495 O O . LEU A 1 193 ? -11.926 2.764 19.338 1.00 91.19 193 LEU A O 1
ATOM 1499 N N . GLU A 1 194 ? -13.901 2.829 18.253 1.00 83.25 194 GLU A N 1
ATOM 1500 C CA . GLU A 1 194 ? -14.506 3.867 19.085 1.00 83.25 194 GLU A CA 1
ATOM 1501 C C . GLU A 1 194 ? -14.953 3.245 20.408 1.00 83.25 194 GLU A C 1
ATOM 1503 O O . GLU A 1 194 ? -15.501 2.137 20.430 1.00 83.25 194 GLU A O 1
ATOM 1508 N N . SER A 1 195 ? -14.659 3.953 21.499 1.00 65.31 195 SER A N 1
ATOM 1509 C CA . SER A 1 195 ? -15.163 3.641 22.838 1.00 65.31 195 SER A CA 1
ATOM 1510 C C . SER A 1 195 ? -16.651 3.937 22.950 1.00 65.31 195 SER A C 1
ATOM 1512 O O . SER A 1 195 ? -17.074 4.975 22.392 1.00 65.31 195 SER A O 1
#

Sequence (195 aa):
MAPCRYALLSRVCLSMFDGFDSYQFGGTSDASALEGIELAVRRNESLQQFIAHSDADPMELMSSSPDCEFSQFCDRKYKQLIHPGIESSLFGNPDCRALPVMATAGPLYELFITMASSIWTLHRLAWAYDPAVGIFQVSRGTEYSSVYMESIVRPKAFSASKEVGKTVRPKVGFTVVPGFRLGGTVIQCRVYLES